Protein AF-A0A938IIZ1-F1 (afdb_monomer_lite)

Sequence (266 aa):
MSGTRGPGHHGAGNGETHSPRGTSNKFAPGADGQRPAGGQRRADPSRPDASLAESGPSPAGGPAGPSADAPKPQGKTFHKAKPFGNPGGRPRSAAAARDRRELAQDHRELGHDRREVRQDHRELAADRKEVAENAQAVKSQVHDIQALRKQVQADLLALKESGGSEEAKAKLKSDIETLKASEQALRDAKHELRGSERELRDDRRELVSDKQELRGDRRDLAIDSHDKADSPRDARSDARDRVDDARDRADDARDQHRDKKRADAE

Secondary structure (DSSP, 8-state):
----------------------------------------PPPP---PPP---------------PPP--PPPPP-----------TT--SHHHHHHHHHHHHHHHHHHHHHHHHHHHHHHHHHHHHHHHHHHHHHHHHHHHHHHHHHHHHHHHHHHHHHHH---HHHHHHHHHHHHHHHHHHHHHHHHHHHHHHHHHHHHHHHHHHHHHHHHHHHHHHHHHHHHHHHHHHHHHHHHHHHHHHHHHHHHHHHHHHHHHHHHHHTT-

Foldseek 3Di:
DDDDDDDDDDDDDDDDDDDDDDDDDDDDDDDDDDDDDDDDDDDDPDDDDDDDDDDDDDDDDDDDDDDDDDDDDDDDDDDDDDPPDPPPDDPPVVVLVVLVVVLVVLVVVLVVLVVVLVVLVVVLVVLVVVLVVLVVVLVVLVVVLVVLVVVLVVLVVVCVVVVDDPVSVVVSVVSVVVSVVSVVVSVVSVVVSVVSVVVSVVSVVVSVVSVVVSVVSVVVSVVSVVCSVVVVVVVVVVVVVVVVVVVVVVVVVVVVVVVVVVVVVD

Radius of gyration: 46.93 Å; chains: 1; bounding box: 127×65×134 Å

pLDDT: mean 75.42, std 24.25, range [33.66, 98.38]

Structure (mmCIF, N/CA/C/O backbone):
data_AF-A0A938IIZ1-F1
#
_entry.id   AF-A0A938IIZ1-F1
#
loop_
_atom_site.group_PDB
_atom_site.id
_atom_site.type_symbol
_atom_site.label_atom_id
_atom_site.label_alt_id
_atom_site.label_comp_id
_atom_site.label_asym_id
_atom_site.label_entity_id
_atom_site.label_seq_id
_atom_site.pdbx_PDB_ins_code
_atom_site.Cartn_x
_atom_site.Cartn_y
_atom_site.Cartn_z
_atom_site.occupancy
_atom_site.B_iso_or_equiv
_atom_site.auth_seq_id
_atom_site.auth_comp_id
_atom_site.auth_asym_id
_atom_site.auth_atom_id
_atom_site.pdbx_PDB_model_num
ATOM 1 N N . MET A 1 1 ? -71.075 -35.093 37.975 1.00 48.50 1 MET A N 1
ATOM 2 C CA . MET A 1 1 ? -70.328 -34.776 36.742 1.00 48.50 1 MET A CA 1
ATOM 3 C C . MET A 1 1 ? -71.207 -33.899 35.860 1.00 48.50 1 MET A C 1
ATOM 5 O O . MET A 1 1 ? -72.293 -34.326 35.503 1.00 48.50 1 MET A O 1
ATOM 9 N N . SER A 1 2 ? -70.755 -32.659 35.642 1.00 51.56 2 SER A N 1
ATOM 10 C CA . SER A 1 2 ? -71.055 -31.748 34.518 1.00 51.56 2 SER A CA 1
ATOM 11 C C . SER A 1 2 ? -72.488 -31.655 33.960 1.00 51.56 2 SER A C 1
ATOM 13 O O . SER A 1 2 ? -72.868 -32.404 33.065 1.00 51.56 2 SER A O 1
ATOM 15 N N . GLY A 1 3 ? -73.205 -30.606 34.371 1.00 47.19 3 GLY A N 1
ATOM 16 C CA . GLY A 1 3 ? -74.022 -29.783 33.466 1.00 47.19 3 GLY A CA 1
ATOM 17 C C . GLY A 1 3 ? -73.337 -28.417 33.307 1.00 47.19 3 GLY A C 1
ATOM 18 O O . GLY A 1 3 ? -72.443 -28.108 34.086 1.00 47.19 3 GLY A O 1
ATOM 19 N N . THR A 1 4 ? -73.642 -27.515 32.383 1.00 48.25 4 THR A N 1
ATOM 20 C CA . THR A 1 4 ? -74.543 -27.424 31.221 1.00 48.25 4 THR A CA 1
ATOM 21 C C . THR A 1 4 ? -74.365 -25.986 30.716 1.00 48.25 4 THR A C 1
ATOM 23 O O . THR A 1 4 ? -74.326 -25.100 31.564 1.00 48.25 4 THR A O 1
ATOM 26 N N . ARG A 1 5 ? -74.441 -25.767 29.389 1.00 44.53 5 ARG A N 1
ATOM 27 C CA . ARG A 1 5 ? -74.773 -24.485 28.705 1.00 44.53 5 ARG A CA 1
ATOM 28 C C . ARG A 1 5 ? -73.731 -23.361 28.887 1.00 44.53 5 ARG A C 1
ATOM 30 O O . ARG A 1 5 ? -73.138 -23.211 29.934 1.00 44.53 5 ARG A O 1
ATOM 37 N N . GLY A 1 6 ? -73.422 -22.519 27.913 1.00 42.25 6 GLY A N 1
ATOM 38 C CA . GLY A 1 6 ? -74.183 -21.971 26.794 1.00 42.25 6 GLY A CA 1
ATOM 39 C C . GLY A 1 6 ? -73.554 -20.603 26.437 1.00 42.25 6 GLY A C 1
ATOM 40 O O . GLY A 1 6 ? -72.553 -20.238 27.044 1.00 42.25 6 GLY A O 1
ATOM 41 N N . PRO A 1 7 ? -74.075 -19.860 25.450 1.00 56.09 7 PRO A N 1
ATOM 42 C CA . PRO A 1 7 ? -73.254 -19.287 24.377 1.00 56.09 7 PRO A CA 1
ATOM 43 C C . PRO A 1 7 ? -73.140 -17.748 24.357 1.00 56.09 7 PRO A C 1
ATOM 45 O O . PRO A 1 7 ? -73.992 -17.060 24.897 1.00 56.09 7 PRO A O 1
ATOM 48 N N . GLY A 1 8 ? -72.156 -17.257 23.585 1.00 43.00 8 GLY A N 1
ATOM 49 C CA . GLY A 1 8 ? -72.291 -16.143 22.627 1.00 43.00 8 GLY A CA 1
ATOM 50 C C . GLY A 1 8 ? -72.326 -14.691 23.132 1.00 43.00 8 GLY A C 1
ATOM 51 O O . GLY A 1 8 ? -73.121 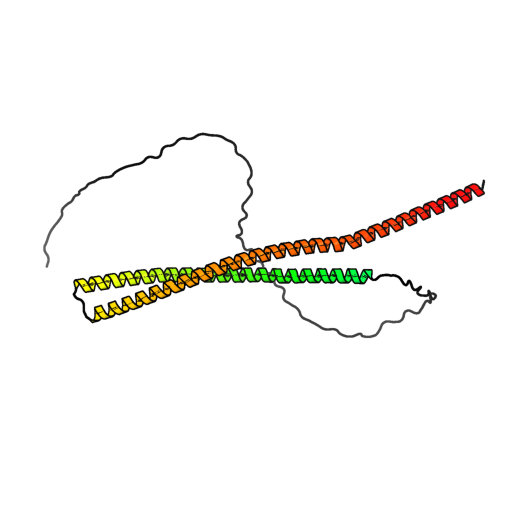-14.358 23.993 1.00 43.00 8 GLY A O 1
ATOM 52 N N . HIS A 1 9 ? -71.526 -13.824 22.491 1.00 43.69 9 HIS A N 1
ATOM 53 C CA . HIS A 1 9 ? -71.826 -12.445 22.021 1.00 43.69 9 HIS A CA 1
ATOM 54 C C . HIS A 1 9 ? -70.505 -11.739 21.641 1.00 43.69 9 HIS A C 1
ATOM 56 O O . HIS A 1 9 ? -69.506 -11.907 22.329 1.00 43.69 9 HIS A O 1
ATOM 62 N N . HIS A 1 10 ? -70.362 -11.230 20.405 1.00 40.09 10 HIS A N 1
ATOM 63 C CA . HIS A 1 10 ? -70.606 -9.828 19.982 1.00 40.09 10 HIS A CA 1
ATOM 64 C C . HIS A 1 10 ? -69.693 -8.840 20.732 1.00 40.09 10 HIS A C 1
ATOM 66 O O . HIS A 1 10 ? -69.643 -8.872 21.948 1.00 40.09 10 HIS A O 1
ATOM 72 N N . GLY A 1 11 ? -68.958 -7.915 20.123 1.00 39.91 11 GLY A N 1
ATOM 73 C CA . GLY A 1 11 ? -68.882 -7.385 18.767 1.00 39.91 11 GLY A CA 1
ATOM 74 C C . GLY A 1 11 ? -68.019 -6.108 18.809 1.00 39.91 11 GLY A C 1
ATOM 75 O O . GLY A 1 11 ? -67.522 -5.771 19.875 1.00 39.91 11 GLY A O 1
ATOM 76 N N . ALA A 1 12 ? -67.889 -5.449 17.648 1.00 41.91 12 ALA A N 1
ATOM 77 C CA . ALA A 1 12 ? -67.563 -4.029 17.399 1.00 41.91 12 ALA A CA 1
ATOM 78 C C . ALA A 1 12 ? -66.433 -3.354 18.223 1.00 41.91 12 ALA A C 1
ATOM 80 O O . ALA A 1 12 ? -66.450 -3.319 19.441 1.00 41.91 12 ALA A O 1
ATOM 81 N N . GLY A 1 13 ? -65.433 -2.717 17.619 1.00 39.44 13 GLY A N 1
ATOM 82 C CA . GLY A 1 13 ? -65.575 -1.637 16.642 1.00 39.44 13 GLY A CA 1
ATOM 83 C C . GLY A 1 13 ? -64.995 -0.340 17.238 1.00 39.44 13 GLY A C 1
ATOM 84 O O . GLY A 1 13 ? -64.855 -0.242 18.453 1.00 39.44 13 GLY A O 1
ATOM 85 N N . ASN A 1 14 ? -64.713 0.634 16.364 1.00 46.88 14 ASN A N 1
ATOM 86 C CA . ASN A 1 14 ? -64.162 1.988 16.596 1.00 46.88 14 ASN A CA 1
ATOM 87 C C . ASN A 1 14 ? -62.623 2.041 16.479 1.00 46.88 14 ASN A C 1
ATOM 89 O O . ASN A 1 14 ? -61.923 1.318 17.172 1.00 46.88 14 ASN A O 1
ATOM 93 N N . GLY A 1 15 ? -61.997 2.839 15.615 1.00 37.75 15 GLY A N 1
ATOM 94 C CA . GLY A 1 15 ? -62.460 4.007 14.866 1.00 37.75 15 GLY A CA 1
ATOM 95 C C . GLY A 1 15 ? -61.530 5.187 15.159 1.00 37.75 15 GLY A C 1
ATOM 96 O O . GLY A 1 15 ? -61.149 5.380 16.304 1.00 37.75 15 GLY A O 1
ATOM 97 N N . GLU A 1 16 ? -61.236 5.967 14.115 1.00 38.75 16 GLU A N 1
ATOM 98 C CA . GLU A 1 16 ? -60.711 7.345 14.161 1.00 38.75 16 GLU A CA 1
ATOM 99 C C . GLU A 1 16 ? -59.212 7.557 14.484 1.00 38.75 16 GLU A C 1
ATOM 101 O O . GLU A 1 16 ? -58.651 6.909 15.350 1.00 38.75 16 GLU A O 1
ATOM 106 N N . THR A 1 17 ? -58.458 8.484 13.875 1.00 46.25 17 THR A N 1
ATOM 107 C CA . THR A 1 17 ? -58.630 9.419 12.742 1.00 46.25 17 THR A CA 1
ATOM 108 C C . THR A 1 17 ? -57.273 10.147 12.482 1.00 46.25 17 THR A C 1
ATOM 110 O O . THR A 1 17 ? -56.366 10.089 13.307 1.00 46.25 17 THR A O 1
ATOM 113 N N . HIS A 1 18 ? -57.206 10.902 11.370 1.00 44.34 18 HIS A N 1
ATOM 114 C CA . HIS A 1 18 ? -56.358 12.081 11.063 1.00 44.34 18 HIS A CA 1
ATOM 115 C C . HIS A 1 18 ? -54.971 11.922 10.389 1.00 44.34 18 HIS A C 1
ATOM 117 O O . HIS A 1 18 ? -53.962 11.574 10.993 1.00 44.34 18 HIS A O 1
ATOM 123 N N . SER A 1 19 ? -54.933 12.340 9.112 1.00 43.91 19 SER A N 1
ATOM 124 C CA . SER A 1 19 ? -53.761 12.801 8.338 1.00 43.91 19 SER A CA 1
ATOM 125 C C . SER A 1 19 ? -53.255 14.184 8.801 1.00 43.91 19 SER A C 1
ATOM 127 O O . SER A 1 19 ? -53.986 14.889 9.499 1.00 43.91 19 SER A O 1
ATOM 129 N N . PRO A 1 20 ? -52.077 14.653 8.324 1.00 57.38 20 PRO A N 1
ATOM 130 C CA . PRO A 1 20 ? -52.118 15.626 7.212 1.00 57.38 20 PRO A CA 1
ATOM 131 C C . PRO A 1 20 ? -50.927 15.618 6.208 1.00 57.38 20 PRO A C 1
ATOM 133 O O . PRO A 1 20 ? -49.797 15.341 6.579 1.00 57.38 20 PRO A O 1
ATOM 136 N N . ARG A 1 21 ? -51.240 16.050 4.963 1.00 42.12 21 ARG A N 1
ATOM 137 C CA . ARG A 1 21 ? -50.489 16.929 4.007 1.00 42.12 21 ARG A CA 1
ATOM 138 C C . ARG A 1 21 ? -49.054 16.508 3.606 1.00 42.12 21 ARG A C 1
ATOM 140 O O . ARG A 1 21 ? -48.182 16.397 4.446 1.00 42.12 21 ARG A O 1
ATOM 147 N N . GLY A 1 22 ? -48.729 16.247 2.331 1.00 35.97 22 GLY A N 1
ATOM 148 C CA . GLY A 1 22 ? -48.769 17.156 1.162 1.00 35.97 22 GLY A CA 1
ATOM 149 C C . GLY A 1 22 ? -47.369 17.778 0.977 1.00 35.97 22 GLY A C 1
ATOM 150 O O . GLY A 1 22 ? -46.915 18.446 1.892 1.00 35.97 22 GLY A O 1
ATOM 151 N N . THR A 1 23 ? -46.591 17.467 -0.069 1.00 48.44 23 THR A N 1
ATOM 152 C CA . THR A 1 23 ? -46.501 18.215 -1.346 1.00 48.44 23 THR A CA 1
ATOM 153 C C . THR A 1 23 ? -45.942 17.296 -2.457 1.00 48.44 23 THR A C 1
ATOM 155 O O . THR A 1 23 ? -44.882 16.700 -2.326 1.00 48.44 23 THR A O 1
ATOM 158 N N . SER A 1 24 ? -46.731 16.919 -3.465 1.00 43.41 24 SER A N 1
ATOM 159 C CA . SER A 1 24 ? -46.906 17.574 -4.778 1.00 43.41 24 SER A CA 1
ATOM 160 C C . SER A 1 24 ? -45.658 17.627 -5.675 1.00 43.41 24 SER A C 1
ATOM 162 O O . SER A 1 24 ? -44.893 18.587 -5.686 1.00 43.41 24 SER A O 1
ATOM 164 N N . ASN A 1 25 ? -45.580 16.579 -6.492 1.00 39.44 25 ASN A N 1
ATOM 165 C CA . ASN A 1 25 ? -44.879 16.432 -7.760 1.00 39.44 25 ASN A CA 1
ATOM 166 C C . ASN A 1 25 ? -45.508 17.365 -8.824 1.00 39.44 25 ASN A C 1
ATOM 168 O O . ASN A 1 25 ? -46.736 17.389 -8.943 1.00 39.44 25 ASN A O 1
ATOM 172 N N . LYS A 1 26 ? -44.711 18.095 -9.619 1.00 50.47 26 LYS A N 1
ATOM 173 C CA . LYS A 1 26 ? -45.166 18.725 -10.875 1.00 50.47 26 LYS A CA 1
ATOM 174 C C . LYS A 1 26 ? -44.097 18.635 -11.970 1.00 50.47 26 LYS A C 1
ATOM 176 O O . LYS A 1 26 ? -43.002 19.168 -11.852 1.00 50.47 26 LYS A O 1
ATOM 181 N N . PHE A 1 27 ? -44.514 17.938 -13.022 1.00 37.00 27 PHE A N 1
ATOM 182 C CA . PHE A 1 27 ? -44.023 17.858 -14.397 1.00 37.00 27 PHE A CA 1
ATOM 183 C C . PHE A 1 27 ? -43.683 19.212 -15.048 1.00 37.00 27 PHE A C 1
ATOM 185 O O . PHE A 1 27 ? -44.444 20.161 -14.868 1.00 37.00 27 PHE A O 1
ATOM 192 N N . ALA A 1 28 ? -42.696 19.224 -15.957 1.00 44.16 28 ALA A N 1
ATOM 193 C CA . ALA A 1 28 ? -42.943 19.473 -17.390 1.00 44.16 28 ALA A CA 1
ATOM 194 C C . ALA A 1 28 ? -41.733 19.083 -18.294 1.00 44.16 28 ALA A C 1
ATOM 196 O O . ALA A 1 28 ? -40.610 19.062 -17.791 1.00 44.16 28 ALA A O 1
ATOM 197 N N . PRO A 1 29 ? -41.950 18.762 -19.595 1.00 55.53 29 PRO A N 1
ATOM 198 C CA . PRO A 1 29 ? -40.994 18.089 -20.496 1.00 55.53 29 PRO A CA 1
ATOM 199 C C . PRO A 1 29 ? -40.606 18.887 -21.775 1.00 55.53 29 PRO A C 1
ATOM 201 O O . PRO A 1 29 ? -41.199 19.921 -22.065 1.00 55.53 29 PRO A O 1
ATOM 204 N N . GLY A 1 30 ? -39.682 18.338 -22.586 1.00 33.66 30 GLY A N 1
ATOM 205 C CA . GLY A 1 30 ? -39.423 18.694 -24.006 1.00 33.66 30 GLY A CA 1
ATOM 206 C C . GLY A 1 30 ? -37.941 18.518 -24.391 1.00 33.66 30 GLY A C 1
ATOM 207 O O . GLY A 1 30 ? -37.110 19.200 -23.807 1.00 33.66 30 GLY A O 1
ATOM 208 N N . ALA A 1 31 ? -37.551 17.448 -25.111 1.00 39.12 31 ALA A N 1
ATOM 209 C CA . ALA A 1 31 ? -37.378 17.342 -26.587 1.00 39.12 31 ALA A CA 1
ATOM 210 C C . ALA A 1 31 ? -36.123 18.120 -27.060 1.00 39.12 31 ALA A C 1
ATOM 212 O O . ALA A 1 31 ? -35.967 19.270 -26.687 1.00 39.12 31 ALA A O 1
ATOM 213 N N . ASP A 1 32 ? -35.094 17.580 -27.722 1.00 36.84 32 ASP A N 1
ATOM 214 C CA . ASP A 1 32 ? -34.950 16.667 -28.872 1.00 36.84 32 ASP A CA 1
ATOM 215 C C . ASP A 1 32 ? -33.605 15.902 -28.714 1.00 36.84 32 ASP A C 1
ATOM 217 O O . ASP A 1 32 ? -32.709 16.379 -28.028 1.00 36.84 32 ASP A O 1
ATOM 221 N N . GLY A 1 33 ? -33.333 14.689 -29.199 1.00 35.12 33 GLY A N 1
ATOM 222 C CA . GLY A 1 33 ? -33.430 14.177 -30.562 1.00 35.12 33 GLY A CA 1
ATOM 223 C C . GLY A 1 33 ? -32.109 13.443 -30.891 1.00 35.12 33 GLY A C 1
ATOM 224 O O . GLY A 1 33 ? -31.035 13.926 -30.555 1.00 35.12 33 GLY A O 1
ATOM 225 N N . GLN A 1 34 ? -32.207 12.296 -31.573 1.00 36.03 34 GLN A N 1
ATOM 226 C CA . GLN A 1 34 ? -31.130 11.517 -32.227 1.00 36.03 34 GLN A CA 1
ATOM 227 C C . GLN A 1 34 ? -30.346 10.460 -31.405 1.00 36.03 34 GLN A C 1
ATOM 229 O O . GLN A 1 34 ? -29.370 10.708 -30.707 1.00 36.03 34 GLN A O 1
ATOM 234 N N . ARG A 1 35 ? -30.759 9.204 -31.622 1.00 39.25 35 ARG A N 1
ATOM 235 C CA . ARG A 1 35 ? -29.941 7.970 -31.699 1.00 39.25 35 ARG A CA 1
ATOM 236 C C . ARG A 1 35 ? -29.760 7.650 -33.208 1.00 39.25 35 ARG A C 1
ATOM 238 O O . ARG A 1 35 ? -30.588 8.164 -33.961 1.00 39.25 35 ARG A O 1
ATOM 245 N N . PRO A 1 36 ? -28.839 6.769 -33.684 1.00 50.94 36 PRO A N 1
ATOM 246 C CA . PRO A 1 36 ? -28.339 5.567 -32.997 1.00 50.94 36 PRO A CA 1
ATOM 247 C C . PRO A 1 36 ? -26.861 5.157 -33.279 1.00 50.94 36 PRO A C 1
ATOM 249 O O . PRO A 1 36 ? -26.135 5.802 -34.021 1.00 50.94 36 PRO A O 1
ATOM 252 N N . ALA A 1 37 ? -26.516 3.976 -32.741 1.00 38.53 37 ALA A N 1
ATOM 253 C CA . ALA A 1 37 ? -25.485 3.012 -33.165 1.00 38.53 37 ALA A CA 1
ATOM 254 C C . ALA A 1 37 ? -24.098 3.086 -32.494 1.00 38.53 37 ALA A C 1
ATOM 256 O O . ALA A 1 37 ? -23.360 4.053 -32.604 1.00 38.53 37 ALA A O 1
ATOM 257 N N . GLY A 1 38 ? -23.737 1.985 -31.822 1.00 37.34 38 GLY A N 1
ATOM 258 C CA . GLY A 1 38 ? -22.425 1.787 -31.203 1.00 37.34 38 GLY A CA 1
ATOM 259 C C . GLY A 1 38 ? -22.453 0.755 -30.079 1.00 37.34 38 GLY A C 1
ATOM 260 O O . GLY A 1 38 ? -22.164 1.074 -28.932 1.00 37.34 38 GLY A O 1
ATOM 261 N N . GLY A 1 39 ? -22.868 -0.478 -30.382 1.00 40.88 39 GLY A N 1
ATOM 262 C CA . GLY A 1 39 ? -22.755 -1.596 -29.449 1.00 40.88 39 GLY A CA 1
ATOM 263 C C . GLY A 1 39 ? -21.327 -2.131 -29.434 1.00 40.88 39 GLY A C 1
ATOM 264 O O . GLY A 1 39 ? -20.869 -2.667 -30.439 1.00 40.88 39 GLY A O 1
ATOM 265 N N . GLN A 1 40 ? -20.645 -2.040 -28.294 1.00 43.03 40 GLN A N 1
ATOM 266 C CA . GLN A 1 40 ? -19.480 -2.872 -28.007 1.00 43.03 40 GLN A CA 1
ATOM 267 C C . GLN A 1 40 ? -19.654 -3.561 -26.657 1.00 43.03 40 GLN A C 1
ATOM 269 O O . GLN A 1 40 ? -20.092 -2.986 -25.660 1.00 43.03 40 GLN A O 1
ATOM 274 N N . ARG A 1 41 ? -19.418 -4.866 -26.724 1.00 40.84 41 ARG A N 1
ATOM 275 C CA . ARG A 1 41 ? -19.770 -5.896 -25.759 1.00 40.84 41 ARG A CA 1
ATOM 276 C C . ARG A 1 41 ? -18.855 -5.802 -24.542 1.00 40.84 41 ARG A C 1
ATOM 278 O O . ARG A 1 41 ? -17.640 -5.709 -24.677 1.00 40.84 41 ARG A O 1
ATOM 285 N N . ARG A 1 42 ? -19.462 -5.867 -23.360 1.00 39.31 42 ARG A N 1
ATOM 286 C CA . ARG A 1 42 ? -18.780 -6.135 -22.093 1.00 39.31 42 ARG A CA 1
ATOM 287 C C . ARG A 1 42 ? -18.310 -7.592 -22.124 1.00 39.31 42 ARG A C 1
ATOM 289 O O . ARG A 1 42 ? -19.114 -8.474 -22.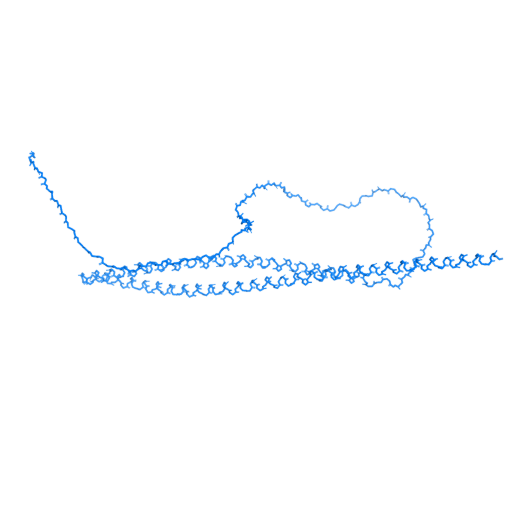414 1.00 39.31 42 ARG A O 1
ATOM 296 N N . ALA A 1 43 ? -17.024 -7.825 -21.888 1.00 40.94 43 ALA A N 1
ATOM 297 C CA . ALA A 1 43 ? -16.486 -9.162 -21.677 1.00 40.94 43 ALA A CA 1
ATOM 298 C C . ALA A 1 43 ? -16.670 -9.535 -20.199 1.00 40.94 43 ALA A C 1
ATOM 300 O O . ALA A 1 43 ? -16.148 -8.847 -19.323 1.00 40.94 43 ALA A O 1
ATOM 301 N N . ASP A 1 44 ? -17.434 -10.597 -19.951 1.00 41.75 44 ASP A N 1
ATOM 302 C CA . ASP A 1 44 ? -17.557 -11.285 -18.664 1.00 41.75 44 ASP A CA 1
ATOM 303 C C . ASP A 1 44 ? -16.282 -12.099 -18.373 1.00 41.75 44 ASP A C 1
ATOM 305 O O . ASP A 1 44 ? -15.947 -12.989 -19.159 1.00 41.75 44 ASP A O 1
ATOM 309 N N . PRO A 1 45 ? -15.576 -11.883 -17.249 1.00 49.88 45 PRO A N 1
ATOM 310 C CA . PRO A 1 45 ? -14.474 -12.738 -16.823 1.00 49.88 45 PRO A CA 1
ATOM 311 C C . PRO A 1 45 ? -14.975 -13.820 -15.853 1.00 49.88 45 PRO A C 1
ATOM 313 O O . PRO A 1 45 ? -14.623 -13.840 -14.676 1.00 49.88 45 PRO A O 1
ATOM 316 N N . SER A 1 46 ? -15.843 -14.719 -16.317 1.00 44.88 46 SER A N 1
ATOM 317 C CA . SER A 1 46 ? -16.317 -15.851 -15.508 1.00 44.88 46 SER A CA 1
ATOM 318 C C . SER A 1 46 ? -16.542 -17.092 -16.364 1.00 44.88 46 SER A C 1
ATOM 320 O O . SER A 1 46 ? -17.668 -17.423 -16.719 1.00 44.88 46 SER A O 1
ATOM 322 N N . ARG A 1 47 ? -15.446 -17.789 -16.683 1.00 42.41 47 ARG A N 1
ATOM 323 C CA . ARG A 1 47 ? -15.431 -19.226 -16.999 1.00 42.41 47 ARG A CA 1
ATOM 324 C C . ARG A 1 47 ? -14.022 -19.794 -16.768 1.00 42.41 47 ARG A C 1
ATOM 326 O O . ARG A 1 47 ? -13.083 -19.280 -17.373 1.00 42.41 47 ARG A O 1
ATOM 333 N N . PRO A 1 48 ? -13.854 -20.811 -15.906 1.00 48.69 48 PRO A N 1
ATOM 334 C CA . PRO A 1 48 ? -12.627 -21.590 -15.830 1.00 48.69 48 PRO A CA 1
ATOM 335 C C . PRO A 1 48 ? -12.693 -22.735 -16.848 1.00 48.69 48 PRO A C 1
ATOM 337 O O . PRO A 1 48 ? -13.647 -23.510 -16.823 1.00 48.69 48 PRO A O 1
ATOM 340 N N . ASP A 1 49 ? -11.688 -22.850 -17.718 1.00 37.94 49 ASP A N 1
ATOM 341 C CA . ASP A 1 49 ? -11.474 -24.063 -18.513 1.00 37.94 49 ASP A CA 1
ATOM 342 C C . ASP A 1 49 ? -10.342 -24.882 -17.893 1.00 37.94 49 ASP A C 1
ATOM 344 O O . ASP A 1 49 ? -9.229 -24.398 -17.671 1.00 37.94 49 ASP A O 1
ATOM 348 N N . ALA A 1 50 ? -10.680 -26.128 -17.582 1.00 40.78 50 ALA A N 1
ATOM 349 C CA . ALA A 1 50 ? -9.810 -27.148 -17.038 1.00 40.78 50 ALA A CA 1
ATOM 350 C C . ALA A 1 50 ? -9.387 -28.110 -18.158 1.00 40.78 50 ALA A C 1
ATOM 352 O O . ALA A 1 50 ? -10.230 -28.673 -18.848 1.00 40.78 50 ALA A O 1
ATOM 353 N N . SER A 1 51 ? -8.081 -28.319 -18.313 1.00 41.16 51 SER A N 1
ATOM 354 C CA . SER A 1 51 ? -7.434 -29.547 -18.821 1.00 41.16 51 SER A CA 1
ATOM 355 C C . SER A 1 51 ? -5.918 -29.338 -18.654 1.00 41.16 51 SER A C 1
ATOM 357 O O . SER A 1 51 ? -5.348 -28.443 -19.263 1.00 41.16 51 SER A O 1
ATOM 359 N N . LEU A 1 52 ? -5.229 -29.887 -17.646 1.00 37.59 52 LEU A N 1
ATOM 360 C CA . LEU A 1 52 ? -4.855 -31.293 -17.427 1.00 37.59 52 LEU A CA 1
ATOM 361 C C . LEU A 1 52 ? -4.322 -31.982 -18.691 1.00 37.59 52 LEU A C 1
ATOM 363 O O . LEU A 1 52 ? -5.068 -32.624 -19.422 1.00 37.59 52 LEU A O 1
ATOM 367 N N . ALA A 1 53 ? -3.006 -31.887 -18.883 1.00 39.91 53 ALA A N 1
ATOM 368 C CA . ALA A 1 53 ? -2.196 -32.971 -19.425 1.00 39.91 53 ALA A CA 1
ATOM 369 C C . ALA A 1 53 ? -0.807 -32.922 -18.772 1.00 39.91 53 ALA A C 1
ATOM 371 O O . ALA A 1 53 ? -0.024 -31.992 -18.964 1.00 39.91 53 ALA A O 1
ATOM 372 N N . GLU A 1 54 ? -0.569 -33.925 -17.936 1.00 37.84 54 GLU A N 1
ATOM 373 C CA . GLU A 1 54 ? 0.682 -34.254 -17.272 1.00 37.84 54 GLU A CA 1
ATOM 374 C C . GLU A 1 54 ? 1.773 -34.614 -18.287 1.00 37.84 54 GLU A C 1
ATOM 376 O O . GLU A 1 54 ? 1.537 -35.343 -19.247 1.00 37.84 54 GLU A O 1
ATOM 381 N N . SER A 1 55 ? 3.006 -34.192 -18.025 1.00 39.38 55 SER A N 1
ATOM 382 C CA . SER A 1 55 ? 4.184 -34.996 -18.366 1.00 39.38 55 SER A CA 1
ATOM 383 C C . SER A 1 55 ? 5.315 -34.625 -17.411 1.00 39.38 55 SER A C 1
ATOM 385 O O . SER A 1 55 ? 5.732 -33.473 -17.315 1.00 39.38 55 SER A O 1
ATOM 387 N N . GLY A 1 56 ? 5.702 -35.613 -16.604 1.00 38.84 56 GLY A N 1
ATOM 388 C CA . GLY A 1 56 ? 6.666 -35.483 -15.521 1.00 38.84 56 GLY A CA 1
ATOM 389 C C . GLY A 1 56 ? 8.124 -35.355 -15.984 1.00 38.84 56 GLY A C 1
ATOM 390 O O . GLY A 1 56 ? 8.427 -35.442 -17.175 1.00 38.84 56 GLY A O 1
ATOM 391 N N . PRO A 1 57 ? 9.040 -35.144 -15.024 1.00 55.91 57 PRO A N 1
ATOM 392 C CA . PRO A 1 57 ? 10.439 -34.837 -15.282 1.00 55.91 57 PRO A CA 1
ATOM 393 C C . PRO A 1 57 ? 11.258 -36.111 -15.520 1.00 55.91 57 PRO A C 1
ATOM 395 O O . PRO A 1 57 ? 10.997 -37.155 -14.923 1.00 55.91 57 PRO A O 1
ATOM 398 N N . SER A 1 58 ? 12.299 -36.027 -16.349 1.00 42.59 58 SER A N 1
ATOM 399 C CA . SER A 1 58 ? 13.333 -37.066 -16.426 1.00 42.59 58 SER A CA 1
ATOM 400 C C . SER A 1 58 ? 14.742 -36.480 -16.325 1.00 42.59 58 SER A C 1
ATOM 402 O O . SER A 1 58 ? 14.943 -35.315 -16.677 1.00 42.59 58 SER A O 1
ATOM 404 N N . PRO A 1 59 ? 15.693 -37.250 -15.761 1.00 53.03 59 PRO A N 1
ATOM 405 C CA . PRO A 1 59 ? 16.775 -36.700 -14.960 1.00 53.03 59 PRO A CA 1
ATOM 406 C C . PRO A 1 59 ? 18.122 -36.627 -15.688 1.00 53.03 59 PRO A C 1
ATOM 408 O O . PRO A 1 59 ? 18.324 -37.153 -16.779 1.00 53.03 59 PRO A O 1
ATOM 411 N N . ALA A 1 60 ? 19.045 -35.958 -15.002 1.00 45.88 60 ALA A N 1
ATOM 412 C CA . ALA A 1 60 ? 20.450 -35.779 -15.321 1.00 45.88 60 ALA A CA 1
ATOM 413 C C . ALA A 1 60 ? 21.212 -37.084 -15.632 1.00 45.88 60 ALA A C 1
ATOM 415 O O . ALA A 1 60 ? 21.071 -38.086 -14.933 1.00 45.88 60 ALA A O 1
ATOM 416 N N . GLY A 1 61 ? 22.117 -37.009 -16.611 1.00 36.38 61 GLY A N 1
ATOM 4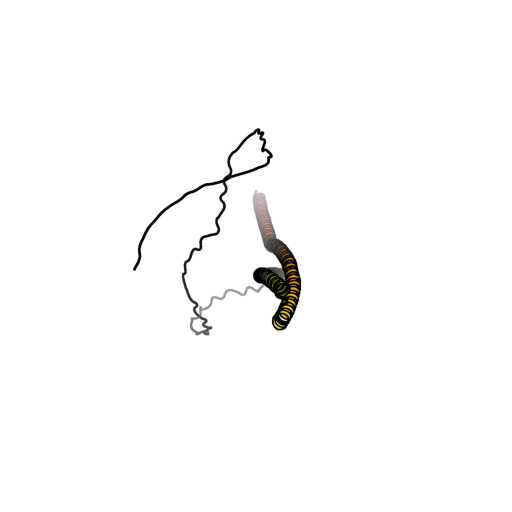17 C CA . GLY A 1 61 ? 23.175 -37.986 -16.868 1.00 36.38 61 GLY A CA 1
ATOM 418 C C . GLY A 1 61 ? 24.407 -37.267 -17.424 1.00 36.38 61 GLY A C 1
ATOM 419 O O . GLY A 1 61 ? 24.325 -36.614 -18.460 1.00 36.38 61 GLY A O 1
ATOM 420 N N . GLY A 1 62 ? 25.513 -37.317 -16.679 1.00 41.31 62 GLY A N 1
ATOM 421 C CA . GLY A 1 62 ? 26.785 -36.658 -16.990 1.00 41.31 62 GLY A CA 1
ATOM 422 C C . GLY A 1 62 ? 27.604 -37.324 -18.113 1.00 41.31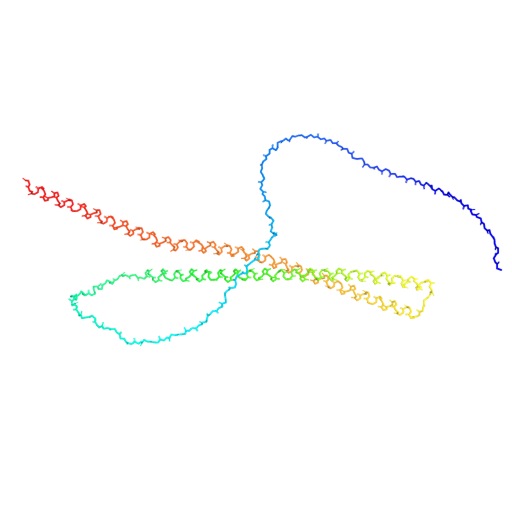 62 GLY A C 1
ATOM 423 O O . GLY A 1 62 ? 27.157 -38.293 -18.724 1.00 41.31 62 GLY A O 1
ATOM 424 N N . PRO A 1 63 ? 28.809 -36.792 -18.401 1.00 52.53 63 PRO A N 1
ATOM 425 C CA . PRO A 1 63 ? 29.542 -37.049 -19.639 1.00 52.53 63 PRO A CA 1
ATOM 426 C C . PRO A 1 63 ? 30.443 -38.292 -19.566 1.00 52.53 63 PRO A C 1
ATOM 428 O O . PRO A 1 63 ? 31.209 -38.460 -18.618 1.00 52.53 63 PRO A O 1
ATOM 431 N N . ALA A 1 64 ? 30.413 -39.119 -20.614 1.00 39.66 64 ALA A N 1
ATOM 432 C CA . ALA A 1 64 ? 31.386 -40.183 -20.855 1.00 39.66 64 ALA A CA 1
ATOM 433 C C . ALA A 1 64 ? 32.434 -39.725 -21.887 1.00 39.66 64 ALA A C 1
ATOM 435 O O . ALA A 1 64 ? 32.099 -39.114 -22.902 1.00 39.66 64 ALA A O 1
ATOM 436 N N . GLY A 1 65 ? 33.705 -39.988 -21.575 1.00 39.31 65 GLY A N 1
ATOM 437 C CA . GLY A 1 65 ? 34.881 -39.609 -22.356 1.00 39.31 65 GLY A CA 1
ATOM 438 C C . GLY A 1 65 ? 35.094 -40.407 -23.656 1.00 39.31 65 GLY A C 1
ATOM 439 O O . GLY A 1 65 ? 34.298 -41.279 -24.000 1.00 39.31 65 GLY A O 1
ATOM 440 N N . PRO A 1 66 ? 36.172 -40.089 -24.397 1.00 48.75 66 PRO A N 1
ATOM 441 C CA . PRO A 1 66 ? 36.315 -40.423 -25.810 1.00 48.75 66 PRO A CA 1
ATOM 442 C C . PRO A 1 66 ? 36.943 -41.806 -26.038 1.00 48.75 66 PRO A C 1
ATOM 444 O O . PRO A 1 66 ? 38.053 -42.075 -25.582 1.00 48.75 66 PRO A O 1
ATOM 447 N N . SER A 1 67 ? 36.267 -42.658 -26.811 1.00 38.31 67 SER A N 1
ATOM 448 C CA . SER A 1 67 ? 36.832 -43.897 -27.352 1.00 38.31 67 SER A CA 1
ATOM 449 C C . SER A 1 67 ? 37.363 -43.677 -28.769 1.00 38.31 67 SER A C 1
ATOM 451 O O . SER A 1 67 ? 36.651 -43.219 -29.662 1.00 38.31 67 SER A O 1
ATOM 453 N N . ALA A 1 68 ? 38.641 -44.009 -28.924 1.00 46.28 68 ALA A N 1
ATOM 454 C CA . ALA A 1 68 ? 39.397 -44.069 -30.159 1.00 46.28 68 ALA A CA 1
ATOM 455 C C . ALA A 1 68 ? 38.803 -45.080 -31.151 1.00 46.28 68 ALA A C 1
ATOM 457 O O . ALA A 1 68 ? 38.557 -46.215 -30.769 1.00 46.28 68 ALA A O 1
ATOM 458 N N . ASP A 1 69 ? 38.586 -44.652 -32.395 1.00 47.84 69 ASP A N 1
ATOM 459 C CA . ASP A 1 69 ? 38.989 -45.348 -33.629 1.00 47.84 69 ASP A CA 1
ATOM 460 C C . ASP A 1 69 ? 38.269 -44.724 -34.831 1.00 47.84 69 ASP A C 1
ATOM 462 O O . ASP A 1 69 ? 37.085 -44.949 -35.068 1.00 47.84 69 ASP A O 1
ATOM 466 N N . ALA A 1 70 ? 38.999 -43.934 -35.619 1.00 40.97 70 ALA A N 1
ATOM 467 C CA . ALA A 1 70 ? 38.618 -43.623 -36.993 1.00 40.97 70 ALA A CA 1
ATOM 468 C C . ALA A 1 70 ? 39.881 -43.324 -37.829 1.00 40.97 70 ALA A C 1
ATOM 470 O O . ALA A 1 70 ? 40.764 -42.593 -37.367 1.00 40.97 70 ALA A O 1
ATOM 471 N N . PRO A 1 71 ? 40.009 -43.897 -39.040 1.00 45.00 71 PRO A N 1
ATOM 472 C CA . PRO A 1 71 ? 41.254 -43.901 -39.799 1.00 45.00 71 PRO A CA 1
ATOM 473 C C . PRO A 1 71 ? 41.592 -42.551 -40.452 1.00 45.00 71 PRO A C 1
ATOM 475 O O . PRO A 1 71 ? 40.733 -41.782 -40.878 1.00 45.00 71 PRO A O 1
ATOM 478 N N . LYS A 1 72 ? 42.905 -42.314 -40.565 1.00 45.03 72 LYS A N 1
ATOM 479 C CA . LYS A 1 72 ? 43.573 -41.176 -41.218 1.00 45.03 72 LYS A CA 1
ATOM 480 C C . LYS A 1 72 ? 43.123 -40.972 -42.678 1.00 45.03 72 LYS A C 1
ATOM 482 O O . LYS A 1 72 ? 43.242 -41.915 -43.460 1.00 45.03 72 LYS A O 1
ATOM 487 N N . PRO A 1 73 ? 42.820 -39.737 -43.120 1.00 45.09 73 PRO A N 1
ATOM 488 C CA . PRO A 1 73 ? 42.978 -39.369 -44.519 1.00 45.09 73 PRO A CA 1
ATOM 489 C C . PRO A 1 73 ? 44.437 -38.972 -44.797 1.00 45.09 73 PRO A C 1
ATOM 491 O O . PRO A 1 73 ? 45.003 -38.068 -44.179 1.00 45.09 73 PRO A O 1
ATOM 494 N N . GLN A 1 74 ? 45.053 -39.701 -45.726 1.00 40.94 74 GLN A N 1
ATOM 495 C CA . GLN A 1 74 ? 46.376 -39.422 -46.275 1.00 40.94 74 GLN A CA 1
ATOM 496 C C . GLN A 1 74 ? 46.377 -38.105 -47.061 1.00 40.94 74 GLN A C 1
ATOM 498 O O . GLN A 1 74 ? 45.381 -37.706 -47.663 1.00 40.94 74 GLN A O 1
ATOM 503 N N . GLY A 1 75 ? 47.516 -37.419 -46.999 1.00 38.41 75 GLY A N 1
ATOM 504 C CA . GLY A 1 75 ? 47.665 -36.026 -47.379 1.00 38.41 75 GLY A CA 1
ATOM 505 C C . GLY A 1 75 ? 47.480 -35.708 -48.858 1.00 38.41 75 GLY A C 1
ATOM 506 O O . GLY A 1 75 ? 47.776 -36.501 -49.748 1.00 38.41 75 GLY A O 1
ATOM 507 N N . LYS A 1 76 ? 47.118 -34.447 -49.095 1.00 41.00 76 LYS A N 1
ATOM 508 C CA . LYS A 1 76 ? 47.623 -33.672 -50.226 1.00 41.00 76 LYS A CA 1
ATOM 509 C C . LYS A 1 76 ? 48.087 -32.324 -49.694 1.00 41.00 76 LYS A C 1
ATOM 511 O O . LYS A 1 76 ? 47.314 -31.533 -49.164 1.00 41.00 76 LYS A O 1
ATOM 516 N N . THR A 1 77 ? 49.392 -32.129 -49.786 1.00 44.34 77 THR A N 1
ATOM 517 C CA . THR A 1 77 ? 50.108 -30.884 -49.546 1.00 44.34 7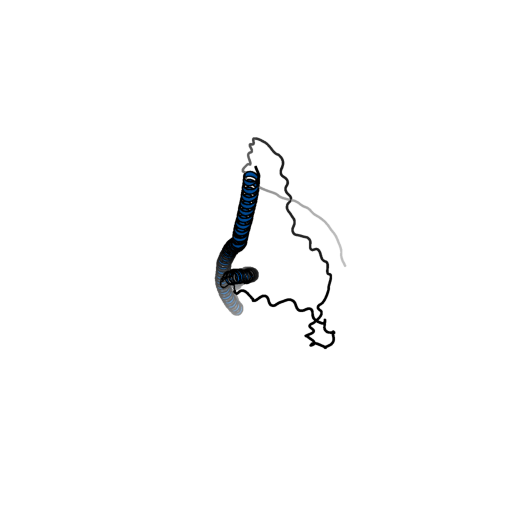7 THR A CA 1
ATOM 518 C C . THR A 1 77 ? 49.569 -29.791 -50.464 1.00 44.34 77 THR A C 1
ATOM 520 O O . THR A 1 77 ? 49.685 -29.910 -51.681 1.00 44.34 77 THR A O 1
ATOM 523 N N . PHE A 1 78 ? 49.035 -28.715 -49.890 1.00 40.41 78 PHE A N 1
ATOM 524 C CA . PHE A 1 78 ? 48.932 -27.430 -50.575 1.00 40.41 78 PHE A CA 1
ATOM 525 C C . PHE A 1 78 ? 49.783 -26.400 -49.843 1.00 40.41 78 PHE A C 1
ATOM 527 O O . PHE A 1 78 ? 49.926 -26.408 -48.621 1.00 40.41 78 PHE A O 1
ATOM 534 N N . HIS A 1 79 ? 50.436 -25.584 -50.656 1.00 43.84 79 HIS A N 1
ATOM 535 C CA . HIS A 1 79 ? 51.561 -24.750 -50.300 1.00 43.84 79 HIS A CA 1
ATOM 536 C C . HIS A 1 79 ? 51.241 -23.716 -49.217 1.00 43.84 79 HIS A C 1
ATOM 538 O O . HIS A 1 79 ? 50.167 -23.129 -49.142 1.00 43.84 79 HIS A O 1
ATOM 544 N N . LYS A 1 80 ? 52.269 -23.492 -48.403 1.00 42.22 80 LYS A N 1
ATOM 545 C CA . LYS A 1 80 ? 52.421 -22.493 -47.352 1.00 42.22 80 LYS A CA 1
ATOM 546 C C . LYS A 1 80 ? 52.042 -21.086 -47.834 1.00 42.22 80 LYS A C 1
ATOM 548 O O . LYS A 1 80 ? 52.887 -20.360 -48.350 1.00 42.22 80 LYS A O 1
ATOM 553 N N . ALA A 1 81 ? 50.798 -20.676 -47.600 1.00 40.41 81 ALA A N 1
ATOM 554 C CA . ALA A 1 81 ? 50.444 -19.264 -47.544 1.00 40.41 81 ALA A CA 1
ATOM 555 C C . ALA A 1 81 ? 50.766 -18.757 -46.133 1.00 40.41 81 ALA A C 1
ATOM 557 O O . ALA A 1 81 ? 50.217 -19.227 -45.137 1.00 40.41 81 ALA A O 1
ATOM 558 N N . LYS A 1 82 ? 51.725 -17.834 -46.049 1.00 41.72 82 LYS A N 1
ATOM 559 C CA . LYS A 1 82 ? 52.044 -17.075 -44.836 1.00 41.72 82 LYS A CA 1
ATOM 560 C C . LYS A 1 82 ? 50.739 -16.473 -44.285 1.00 41.72 82 LYS A C 1
ATOM 562 O O . LYS A 1 82 ? 49.994 -15.907 -45.088 1.00 41.72 82 LYS A O 1
ATOM 567 N N . PRO A 1 83 ? 50.452 -16.523 -42.970 1.00 40.94 83 PRO A N 1
ATOM 568 C CA . PRO A 1 83 ? 49.431 -15.652 -42.417 1.00 40.94 83 PRO A CA 1
ATOM 569 C C . PRO A 1 83 ? 49.988 -14.235 -42.542 1.00 40.94 83 PRO A C 1
ATOM 571 O O . PRO A 1 83 ? 50.849 -13.821 -41.768 1.00 40.94 83 PRO A O 1
ATOM 574 N N . PHE A 1 84 ? 49.573 -13.518 -43.585 1.00 40.56 84 PHE A N 1
ATOM 575 C CA . PHE A 1 84 ? 49.766 -12.082 -43.635 1.00 40.56 84 PHE A CA 1
ATOM 576 C C . PHE A 1 84 ? 49.024 -11.523 -42.428 1.00 40.56 84 PHE A C 1
ATOM 578 O O . PHE A 1 84 ? 47.794 -11.504 -42.383 1.00 40.56 84 PHE A O 1
ATOM 585 N N . GLY A 1 85 ? 49.801 -11.157 -41.408 1.00 40.38 85 GLY A N 1
ATOM 586 C CA . GLY A 1 85 ? 49.323 -10.349 -40.311 1.00 40.38 85 GLY A CA 1
ATOM 587 C C . GLY A 1 85 ? 48.671 -9.118 -40.910 1.00 40.38 85 GLY A C 1
ATOM 588 O O . GLY A 1 85 ? 49.315 -8.352 -41.622 1.00 40.38 85 GLY A O 1
ATOM 589 N N . ASN A 1 86 ? 47.384 -8.962 -40.635 1.00 40.47 86 ASN A N 1
ATOM 590 C CA . ASN A 1 86 ? 46.723 -7.684 -40.754 1.00 40.47 86 ASN A CA 1
ATOM 591 C C . ASN A 1 86 ? 46.652 -7.097 -39.334 1.00 40.47 86 ASN A C 1
ATOM 593 O O . ASN A 1 86 ? 45.759 -7.474 -38.566 1.00 40.47 86 ASN A O 1
ATOM 597 N N . PRO A 1 87 ? 47.613 -6.251 -38.922 1.00 42.50 87 PRO A N 1
ATOM 598 C CA . PRO A 1 87 ? 47.551 -5.562 -37.645 1.00 42.50 87 PRO A CA 1
ATOM 599 C C . PRO A 1 87 ? 46.575 -4.390 -37.804 1.00 42.50 87 PRO A C 1
ATOM 601 O O . PRO A 1 87 ? 46.928 -3.337 -38.320 1.00 42.50 87 PRO A O 1
ATOM 604 N N . GLY A 1 88 ? 45.313 -4.575 -37.418 1.00 39.12 88 GLY A N 1
ATOM 605 C CA . GLY A 1 88 ? 44.337 -3.475 -37.486 1.00 39.12 88 GLY A CA 1
ATOM 606 C C . GLY A 1 88 ? 42.871 -3.849 -37.275 1.00 39.12 88 GLY A C 1
ATOM 607 O O . GLY A 1 88 ? 42.010 -2.978 -37.160 1.00 39.12 88 GLY A O 1
ATOM 608 N N . GLY A 1 89 ? 42.552 -5.139 -37.185 1.00 42.31 89 GLY A N 1
ATOM 609 C CA . GLY A 1 89 ? 41.183 -5.619 -37.025 1.00 42.31 89 GLY A CA 1
ATOM 610 C C . GLY A 1 89 ? 40.663 -5.644 -35.582 1.00 42.31 89 GLY A C 1
ATOM 611 O O . GLY A 1 89 ? 40.482 -6.727 -35.047 1.00 42.31 89 GLY A O 1
ATOM 612 N N . ARG A 1 90 ? 40.272 -4.470 -35.058 1.00 45.31 90 ARG A N 1
ATOM 613 C CA . ARG A 1 90 ? 39.140 -4.232 -34.118 1.00 45.31 90 ARG A CA 1
ATOM 614 C C . ARG A 1 90 ? 39.327 -4.446 -32.593 1.00 45.31 90 ARG A C 1
ATOM 616 O O . ARG A 1 90 ? 39.410 -5.578 -32.138 1.00 45.31 90 ARG A O 1
ATOM 623 N N . PRO A 1 91 ? 39.037 -3.396 -31.790 1.00 49.00 91 PRO A N 1
ATOM 624 C CA . PRO A 1 91 ? 38.346 -3.519 -30.496 1.00 49.00 91 PRO A CA 1
ATOM 625 C C . PRO A 1 91 ? 36.799 -3.562 -30.630 1.00 49.00 91 PRO A C 1
ATOM 627 O O . PRO A 1 91 ? 36.080 -3.719 -29.648 1.00 49.00 91 PRO A O 1
ATOM 630 N N . ARG A 1 92 ? 36.249 -3.454 -31.852 1.00 55.38 92 ARG A N 1
ATOM 631 C CA . ARG A 1 92 ? 34.800 -3.302 -32.122 1.00 55.38 92 ARG A CA 1
ATOM 632 C C . ARG A 1 92 ? 33.924 -4.536 -31.834 1.00 55.38 92 ARG A C 1
ATOM 634 O O . ARG A 1 92 ? 32.727 -4.375 -31.635 1.00 55.38 92 ARG A O 1
ATOM 641 N N . SER A 1 93 ? 34.471 -5.756 -31.821 1.00 63.44 93 SER A N 1
ATOM 642 C CA . SER A 1 93 ? 33.704 -6.965 -31.450 1.00 63.44 93 SER A CA 1
ATOM 643 C C . SER A 1 93 ? 33.574 -7.134 -29.936 1.00 63.44 93 SER A C 1
ATOM 645 O O . SER A 1 93 ? 32.560 -7.646 -29.471 1.00 63.44 93 SER A O 1
ATOM 647 N N . ALA A 1 94 ? 34.572 -6.679 -29.175 1.00 72.62 94 ALA A N 1
ATOM 648 C CA . ALA A 1 94 ? 34.555 -6.708 -27.717 1.00 72.62 94 ALA A CA 1
ATOM 649 C C . ALA A 1 94 ? 33.582 -5.667 -27.143 1.00 72.62 94 ALA A C 1
ATOM 651 O O . ALA A 1 94 ? 32.825 -5.997 -26.236 1.00 72.62 94 ALA A O 1
ATOM 652 N N . ALA A 1 95 ? 33.541 -4.458 -27.721 1.00 72.50 95 ALA A N 1
ATOM 653 C CA . ALA A 1 95 ? 32.578 -3.417 -27.350 1.00 72.50 95 ALA A CA 1
ATOM 654 C C . ALA A 1 95 ? 31.125 -3.872 -27.584 1.00 72.50 95 ALA A C 1
ATOM 656 O O . ALA A 1 95 ? 30.354 -3.952 -26.639 1.00 72.50 95 ALA A O 1
ATOM 657 N N . ALA A 1 96 ? 30.789 -4.346 -28.789 1.00 76.94 96 ALA A N 1
ATOM 658 C CA . ALA A 1 96 ? 29.443 -4.852 -29.079 1.00 76.94 96 ALA A CA 1
ATOM 659 C C . ALA A 1 96 ? 29.054 -6.093 -28.242 1.00 76.94 96 ALA A C 1
ATOM 661 O O . ALA A 1 96 ? 27.877 -6.340 -27.987 1.00 76.94 96 ALA A O 1
ATOM 662 N N . ALA A 1 97 ? 30.025 -6.914 -27.827 1.00 79.94 97 ALA A N 1
ATOM 663 C CA . ALA A 1 97 ? 29.774 -8.031 -26.918 1.00 79.94 97 ALA A CA 1
ATOM 664 C C . ALA A 1 97 ? 29.526 -7.565 -25.475 1.00 79.94 97 ALA A C 1
ATOM 666 O O . ALA A 1 97 ? 28.741 -8.196 -24.770 1.00 79.94 97 ALA A O 1
ATOM 667 N N . ARG A 1 98 ? 30.177 -6.480 -25.045 1.00 84.44 98 ARG A N 1
ATOM 668 C CA . ARG A 1 98 ? 29.951 -5.833 -23.751 1.00 84.44 98 ARG A CA 1
ATOM 669 C C . ARG A 1 98 ? 28.569 -5.181 -23.702 1.00 84.44 98 ARG A C 1
ATOM 671 O O . ARG A 1 98 ? 27.797 -5.526 -22.820 1.00 84.44 98 ARG A O 1
ATOM 678 N N . ASP A 1 99 ? 28.215 -4.409 -24.720 1.00 85.81 99 ASP A N 1
ATOM 679 C CA . ASP A 1 99 ? 26.901 -3.775 -24.885 1.00 85.81 99 ASP A CA 1
ATOM 680 C C . ASP A 1 99 ? 25.738 -4.778 -24.788 1.00 85.81 99 ASP A C 1
ATOM 682 O O . ASP A 1 99 ? 24.719 -4.527 -24.146 1.00 85.81 99 ASP A O 1
ATOM 686 N N . ARG A 1 100 ? 25.903 -5.960 -25.400 1.00 85.88 100 ARG A N 1
ATOM 687 C CA . ARG A 1 100 ? 24.931 -7.063 -25.319 1.00 85.88 100 ARG A CA 1
ATOM 688 C C . ARG A 1 100 ? 24.846 -7.689 -23.930 1.00 85.88 100 ARG A C 1
ATOM 690 O O . ARG A 1 100 ? 23.786 -8.189 -23.568 1.00 85.88 100 ARG A O 1
ATOM 697 N N . ARG A 1 101 ? 25.955 -7.734 -23.188 1.00 89.31 101 ARG A N 1
ATOM 698 C CA . ARG A 1 101 ? 25.974 -8.244 -21.809 1.00 89.31 101 ARG A CA 1
ATOM 699 C C . ARG A 1 101 ? 25.302 -7.262 -20.859 1.00 89.31 101 ARG A C 1
ATOM 701 O O . ARG A 1 101 ? 24.535 -7.723 -20.028 1.00 89.31 101 ARG A O 1
ATOM 708 N N . GLU A 1 102 ? 25.551 -5.967 -21.033 1.00 89.50 102 GLU A N 1
ATOM 709 C CA . GLU A 1 102 ? 24.910 -4.888 -20.271 1.00 89.50 102 GLU A CA 1
ATOM 710 C C . GLU A 1 102 ? 23.391 -4.909 -20.502 1.00 89.50 102 GLU A C 1
ATOM 712 O O . GLU A 1 102 ? 22.655 -5.158 -19.559 1.00 89.50 102 GLU A O 1
ATOM 717 N N . LEU A 1 103 ? 22.913 -4.900 -21.758 1.00 88.50 103 LEU A N 1
ATOM 718 C CA . LEU A 1 103 ? 21.470 -5.047 -22.038 1.00 88.50 103 LEU A CA 1
ATOM 719 C C . LEU A 1 103 ? 20.858 -6.318 -21.431 1.00 88.50 103 LEU A C 1
ATOM 721 O O . LEU A 1 103 ? 19.725 -6.320 -20.956 1.00 88.50 103 LEU A O 1
ATOM 725 N N . ALA A 1 104 ? 21.580 -7.440 -21.492 1.00 89.69 104 ALA A N 1
ATOM 726 C CA . ALA A 1 104 ? 21.103 -8.694 -20.920 1.00 89.69 104 ALA A CA 1
ATOM 727 C C . ALA A 1 104 ? 21.046 -8.653 -19.387 1.00 89.69 104 ALA A C 1
ATOM 729 O O . ALA A 1 104 ? 20.241 -9.379 -18.803 1.00 89.69 104 ALA A O 1
ATOM 730 N N . GLN A 1 105 ? 21.897 -7.852 -18.747 1.00 94.06 105 GLN A N 1
ATOM 731 C CA . GLN A 1 105 ? 21.866 -7.599 -17.315 1.00 94.06 105 GLN A CA 1
ATOM 732 C C . GLN A 1 105 ? 20.676 -6.702 -16.961 1.00 94.06 105 GLN A C 1
ATOM 734 O O . GLN A 1 105 ? 19.852 -7.127 -16.157 1.00 94.06 105 GLN A O 1
ATOM 739 N N . ASP A 1 106 ? 20.498 -5.579 -17.653 1.00 91.38 106 ASP A N 1
ATOM 740 C CA . ASP A 1 106 ? 19.377 -4.657 -17.438 1.00 91.38 106 ASP A CA 1
ATOM 741 C C . ASP A 1 106 ? 18.019 -5.372 -17.620 1.00 91.38 106 ASP A C 1
ATOM 743 O O . ASP A 1 106 ? 17.084 -5.229 -16.834 1.00 91.38 106 ASP A O 1
ATOM 747 N N . HIS A 1 107 ? 17.913 -6.262 -18.617 1.00 92.56 107 HIS A N 1
ATOM 748 C CA . HIS A 1 107 ? 16.740 -7.125 -18.799 1.00 92.56 107 HIS A CA 1
ATOM 749 C C . HIS A 1 107 ? 16.478 -8.071 -17.615 1.00 92.56 107 HIS A C 1
ATOM 751 O O . HIS A 1 107 ? 15.320 -8.416 -17.354 1.00 92.56 107 HIS A O 1
ATOM 757 N N . ARG A 1 108 ? 17.531 -8.560 -16.945 1.00 95.12 108 ARG A N 1
ATOM 758 C CA . ARG A 1 108 ? 17.396 -9.418 -15.759 1.00 95.12 108 ARG A CA 1
ATOM 759 C C . ARG A 1 108 ? 16.951 -8.599 -14.562 1.00 95.12 108 ARG A C 1
ATOM 761 O O . ARG A 1 108 ? 16.026 -9.053 -13.895 1.00 95.12 108 ARG A O 1
ATOM 768 N N . GLU A 1 109 ? 17.563 -7.439 -14.339 1.00 94.25 109 GLU A N 1
ATOM 769 C CA . GLU A 1 109 ? 17.237 -6.488 -13.266 1.00 94.25 109 GLU A CA 1
ATOM 770 C C . GLU A 1 109 ? 15.766 -6.064 -13.364 1.00 94.25 109 GLU A C 1
ATOM 772 O O . GLU A 1 109 ? 14.984 -6.425 -12.492 1.00 94.25 109 GLU A O 1
ATOM 777 N N . LEU A 1 110 ? 15.314 -5.597 -14.533 1.00 92.31 110 LEU A N 1
ATOM 778 C CA . LEU A 1 110 ? 13.888 -5.354 -14.809 1.00 92.31 110 LEU A CA 1
ATOM 779 C C . LEU A 1 110 ? 12.984 -6.567 -14.546 1.00 92.31 110 LEU A C 1
ATOM 781 O O . LEU A 1 110 ? 11.784 -6.449 -14.279 1.00 92.31 110 LEU A O 1
ATOM 785 N N . GLY A 1 111 ? 13.519 -7.772 -14.732 1.00 93.25 111 GLY A N 1
ATOM 786 C CA . GLY A 1 111 ? 12.831 -9.012 -14.414 1.00 93.25 111 GLY A CA 1
ATOM 787 C C . GLY A 1 111 ? 12.691 -9.246 -12.908 1.00 93.25 111 GLY A C 1
ATOM 788 O O . GLY A 1 111 ? 11.671 -9.807 -12.501 1.00 93.25 111 GLY A O 1
ATOM 789 N N . HIS A 1 112 ? 13.691 -8.860 -12.111 1.00 96.62 112 HIS A N 1
ATOM 790 C CA . HIS A 1 112 ? 13.672 -8.882 -10.647 1.00 96.62 112 HIS A CA 1
ATOM 791 C C . HIS A 1 112 ? 12.684 -7.856 -10.103 1.00 96.62 112 HIS A C 1
ATOM 793 O O . HIS A 1 112 ? 11.732 -8.270 -9.448 1.00 96.62 112 HIS A O 1
ATOM 799 N N . ASP A 1 113 ? 12.783 -6.597 -10.510 1.00 93.19 113 ASP A N 1
ATOM 800 C CA . ASP A 1 113 ? 11.918 -5.526 -10.004 1.00 93.19 113 ASP A CA 1
ATOM 801 C C . ASP A 1 113 ? 10.434 -5.799 -10.314 1.00 93.19 113 ASP A C 1
ATOM 803 O O . ASP A 1 113 ? 9.525 -5.600 -9.510 1.00 93.19 113 ASP A O 1
ATOM 807 N N . ARG A 1 114 ? 10.145 -6.382 -11.488 1.00 94.75 114 ARG A N 1
ATOM 808 C CA . ARG A 1 114 ? 8.784 -6.839 -11.823 1.00 94.75 114 ARG A CA 1
ATOM 809 C C . ARG A 1 114 ? 8.274 -7.953 -10.919 1.00 94.75 114 ARG A C 1
ATOM 811 O O . ARG A 1 114 ? 7.056 -8.122 -10.823 1.00 94.75 114 ARG A O 1
ATOM 818 N N . ARG A 1 115 ? 9.155 -8.803 -10.392 1.00 96.81 115 ARG A N 1
ATOM 819 C CA . ARG A 1 115 ? 8.772 -9.839 -9.424 1.00 96.81 115 ARG A CA 1
ATOM 820 C C . ARG A 1 115 ? 8.526 -9.215 -8.057 1.00 96.81 115 ARG A C 1
ATOM 822 O O . ARG A 1 115 ? 7.523 -9.590 -7.462 1.00 96.81 115 ARG A O 1
ATOM 829 N N . GLU A 1 116 ? 9.351 -8.260 -7.645 1.00 95.31 116 GLU A N 1
ATOM 830 C CA . GLU A 1 116 ? 9.204 -7.505 -6.393 1.00 95.31 116 GLU A CA 1
ATOM 831 C C . GLU A 1 116 ? 7.865 -6.763 -6.367 1.00 95.31 116 GLU A C 1
ATOM 833 O O . GLU A 1 116 ? 6.987 -7.141 -5.603 1.00 95.31 116 GLU A O 1
ATOM 838 N N . VAL A 1 117 ? 7.564 -5.929 -7.367 1.00 94.81 117 VAL A N 1
ATOM 839 C CA . VAL A 1 117 ? 6.263 -5.228 -7.451 1.00 94.81 117 VAL A CA 1
ATOM 840 C C . VAL A 1 117 ? 5.056 -6.180 -7.484 1.00 94.81 117 VAL A C 1
ATOM 842 O O . VAL A 1 117 ? 3.946 -5.843 -7.062 1.00 94.81 117 VAL A O 1
ATOM 845 N N . ARG A 1 118 ? 5.214 -7.402 -8.013 1.00 95.06 118 ARG A N 1
ATOM 846 C CA . ARG A 1 118 ? 4.146 -8.419 -7.948 1.00 95.06 118 ARG A CA 1
ATOM 847 C C . ARG A 1 118 ? 3.994 -9.002 -6.550 1.00 95.06 118 ARG A C 1
ATOM 849 O O . ARG A 1 118 ? 2.873 -9.367 -6.196 1.00 95.06 118 ARG A O 1
ATOM 856 N N . GLN A 1 119 ? 5.095 -9.177 -5.834 1.00 97.12 119 GLN A N 1
ATOM 857 C CA . GLN A 1 119 ? 5.108 -9.629 -4.455 1.00 97.12 119 GLN A CA 1
ATOM 858 C C . GLN A 1 119 ? 4.489 -8.564 -3.549 1.00 97.12 119 GLN A C 1
ATOM 860 O O . GLN A 1 119 ? 3.505 -8.883 -2.889 1.00 97.12 119 GLN A O 1
ATOM 865 N N . ASP A 1 120 ? 4.914 -7.309 -3.655 1.00 94.19 120 ASP A N 1
ATOM 866 C CA . ASP A 1 120 ? 4.357 -6.188 -2.889 1.00 94.19 120 ASP A CA 1
ATOM 867 C C . ASP A 1 120 ? 2.848 -6.064 -3.113 1.00 94.19 120 ASP A C 1
ATOM 869 O O . ASP A 1 120 ? 2.061 -5.857 -2.194 1.00 94.19 120 ASP A O 1
ATOM 873 N N . HIS A 1 121 ? 2.385 -6.292 -4.348 1.00 95.44 121 HIS A N 1
ATOM 874 C CA . HIS A 1 121 ? 0.953 -6.292 -4.625 1.00 95.44 121 HIS A CA 1
ATOM 875 C C . HIS A 1 121 ? 0.194 -7.422 -3.898 1.00 95.44 121 HIS A C 1
ATOM 877 O O . HIS A 1 121 ? -0.982 -7.241 -3.560 1.00 95.44 121 HIS A O 1
ATOM 883 N N . ARG A 1 122 ? 0.821 -8.586 -3.684 1.00 96.75 122 ARG A N 1
ATOM 884 C CA . ARG A 1 122 ? 0.234 -9.696 -2.914 1.00 96.75 122 ARG A CA 1
ATOM 885 C C . ARG A 1 122 ? 0.231 -9.392 -1.422 1.00 96.75 122 ARG A C 1
ATOM 887 O O . ARG A 1 122 ? -0.787 -9.654 -0.792 1.00 96.75 122 ARG A O 1
ATOM 894 N N . GLU A 1 123 ? 1.317 -8.834 -0.903 1.00 96.19 123 GLU A N 1
ATOM 895 C CA . GLU A 1 123 ? 1.442 -8.415 0.499 1.00 96.19 123 GLU A CA 1
ATOM 896 C C . GLU A 1 123 ? 0.379 -7.357 0.819 1.00 96.19 123 GLU A C 1
ATOM 898 O O . GLU A 1 123 ? -0.519 -7.616 1.613 1.00 96.19 123 GLU A O 1
ATOM 903 N N . LEU A 1 124 ? 0.281 -6.305 0.002 1.00 95.56 124 LEU A N 1
ATOM 904 C CA . LEU A 1 124 ? -0.779 -5.297 0.107 1.00 95.56 124 LEU A CA 1
ATOM 905 C C . LEU A 1 124 ? -2.204 -5.859 0.024 1.00 95.56 124 LEU A C 1
ATOM 907 O O . LEU A 1 124 ? -3.156 -5.257 0.529 1.00 95.56 124 LEU A O 1
ATOM 911 N N . ALA A 1 125 ? -2.406 -6.966 -0.691 1.00 95.69 125 ALA A N 1
ATOM 912 C CA . ALA A 1 125 ? -3.708 -7.621 -0.741 1.00 95.69 125 ALA A CA 1
ATOM 913 C C . ALA A 1 125 ? -4.008 -8.398 0.550 1.00 95.69 125 ALA A C 1
ATOM 915 O O . ALA A 1 125 ? -5.167 -8.419 0.972 1.00 95.69 125 ALA A O 1
ATOM 916 N N . ALA A 1 126 ? -2.991 -9.008 1.164 1.00 97.06 126 ALA A N 1
ATOM 917 C CA . ALA A 1 126 ? -3.094 -9.654 2.466 1.00 97.06 126 ALA A CA 1
ATOM 918 C C . ALA A 1 126 ? -3.365 -8.617 3.565 1.00 97.06 126 ALA A C 1
ATOM 920 O O . ALA A 1 126 ? -4.374 -8.735 4.255 1.00 97.06 126 ALA A O 1
ATOM 921 N N . ASP A 1 127 ? -2.595 -7.534 3.615 1.00 95.81 127 ASP A N 1
ATOM 922 C CA . ASP A 1 127 ? -2.743 -6.473 4.619 1.00 95.81 127 ASP A CA 1
ATOM 923 C C . ASP A 1 127 ? -4.135 -5.826 4.564 1.00 95.81 127 ASP A C 1
ATOM 925 O O . ASP A 1 127 ? -4.793 -5.580 5.576 1.00 95.81 127 ASP A O 1
ATOM 929 N N . ARG A 1 128 ? -4.675 -5.620 3.354 1.00 97.19 128 ARG A N 1
ATOM 930 C CA . ARG A 1 128 ? -6.063 -5.154 3.178 1.00 97.19 128 ARG A CA 1
ATOM 931 C C . ARG A 1 128 ? -7.089 -6.114 3.757 1.00 97.19 128 ARG A C 1
ATOM 933 O O . ARG A 1 128 ? -8.130 -5.663 4.237 1.00 97.19 128 ARG A O 1
ATOM 940 N N . LYS A 1 129 ? -6.846 -7.419 3.646 1.00 97.81 129 LYS A N 1
ATOM 941 C CA . LYS A 1 129 ? -7.727 -8.436 4.214 1.00 97.81 129 LYS A CA 1
ATOM 942 C C . LYS A 1 129 ? -7.657 -8.394 5.741 1.00 97.81 129 LYS A C 1
ATOM 944 O O . LYS A 1 129 ? -8.711 -8.379 6.367 1.00 97.81 129 LYS A O 1
ATOM 949 N N . GLU A 1 130 ? -6.465 -8.280 6.315 1.00 97.12 130 GLU A N 1
ATOM 950 C CA . GLU A 1 130 ? -6.276 -8.154 7.766 1.00 97.12 130 GLU A CA 1
ATOM 951 C C . GLU A 1 130 ? -6.959 -6.901 8.324 1.00 97.12 130 GLU A C 1
ATOM 953 O O . GLU A 1 130 ? -7.745 -6.980 9.267 1.00 97.12 130 GLU A O 1
ATOM 958 N N . VAL A 1 131 ? -6.777 -5.745 7.680 1.00 97.44 131 VAL A N 1
ATOM 959 C CA . VAL A 1 131 ? -7.471 -4.506 8.066 1.00 97.44 131 VAL A CA 1
ATOM 960 C C . VAL A 1 131 ? -8.990 -4.651 7.954 1.00 97.44 131 VAL A C 1
ATOM 962 O O . VAL A 1 131 ? -9.725 -4.155 8.810 1.00 97.44 131 VAL A O 1
ATOM 965 N N . ALA A 1 132 ? -9.491 -5.361 6.939 1.00 97.12 132 ALA A N 1
ATOM 966 C CA . ALA A 1 132 ? -10.919 -5.631 6.817 1.00 97.12 132 ALA A CA 1
ATOM 967 C C . ALA A 1 132 ? -11.441 -6.528 7.952 1.00 97.12 132 ALA A C 1
ATOM 969 O O . ALA A 1 132 ? -12.523 -6.260 8.479 1.00 97.12 132 ALA A O 1
ATOM 970 N N . GLU A 1 133 ? -10.692 -7.557 8.345 1.00 97.62 133 GLU A N 1
ATOM 971 C CA . GLU A 1 133 ? -11.022 -8.431 9.477 1.00 97.62 133 GLU A CA 1
ATOM 972 C C . GLU A 1 133 ? -11.010 -7.651 10.799 1.00 97.62 133 GLU A C 1
ATOM 974 O O . GLU A 1 133 ? -11.998 -7.687 11.538 1.00 97.62 133 GLU A O 1
ATOM 979 N N . ASN A 1 134 ? -9.983 -6.833 11.036 1.00 96.50 134 ASN A N 1
ATOM 980 C CA . ASN A 1 134 ? -9.895 -5.944 12.197 1.00 96.50 134 ASN A CA 1
ATOM 981 C C . ASN A 1 134 ? -11.068 -4.955 12.242 1.00 96.50 134 ASN A C 1
ATOM 983 O O . ASN A 1 134 ? -11.683 -4.743 13.289 1.00 96.50 134 ASN A O 1
ATOM 987 N N . ALA A 1 135 ? -11.463 -4.399 11.095 1.00 97.88 135 ALA A N 1
ATOM 988 C CA . ALA A 1 135 ? -12.632 -3.532 11.006 1.00 97.88 135 ALA A CA 1
ATOM 989 C C . ALA A 1 135 ? -13.941 -4.261 11.355 1.00 97.88 135 ALA A C 1
ATOM 991 O O . ALA A 1 135 ? -14.850 -3.644 11.917 1.00 97.88 135 ALA A O 1
ATOM 992 N N . GLN A 1 136 ? -14.070 -5.554 11.037 1.00 98.06 136 GLN A N 1
ATOM 993 C CA . GLN A 1 136 ? -15.221 -6.355 11.468 1.00 98.06 136 GLN A CA 1
ATOM 994 C C . GLN A 1 136 ? -15.172 -6.651 12.968 1.00 98.06 136 GLN A C 1
ATOM 996 O O . GLN A 1 136 ? -16.193 -6.489 13.634 1.00 98.06 136 GLN A O 1
ATOM 1001 N N . ALA A 1 137 ? -14.000 -6.984 13.513 1.00 97.00 137 ALA A N 1
ATOM 1002 C CA . ALA A 1 137 ? -13.817 -7.200 14.947 1.00 97.00 137 ALA A CA 1
ATOM 1003 C C . ALA A 1 137 ? -14.180 -5.948 15.770 1.00 97.00 137 ALA A C 1
ATOM 1005 O O . ALA A 1 137 ? -14.893 -6.028 16.771 1.00 97.00 137 ALA A O 1
ATOM 1006 N N . VAL A 1 138 ? -13.787 -4.760 15.303 1.00 98.00 138 VAL A N 1
ATOM 1007 C CA . VAL A 1 138 ? -14.182 -3.481 15.917 1.00 98.00 138 VAL A CA 1
ATOM 1008 C C . VAL A 1 138 ? -15.701 -3.281 15.864 1.00 98.00 138 VAL A C 1
ATOM 1010 O O . VAL A 1 138 ? -16.294 -2.774 16.817 1.00 98.00 138 VAL A O 1
ATOM 1013 N N . LYS A 1 139 ? -16.371 -3.680 14.775 1.00 98.19 139 LYS A N 1
ATOM 1014 C CA . LYS A 1 139 ? -17.839 -3.592 14.679 1.00 98.19 139 LYS A CA 1
ATOM 1015 C C . LYS A 1 139 ? -18.534 -4.534 15.658 1.00 98.19 139 LYS A C 1
ATOM 1017 O O . LYS A 1 139 ? -19.490 -4.105 16.301 1.00 98.19 139 LYS A O 1
ATOM 1022 N N . SER A 1 140 ? -18.069 -5.775 15.803 1.00 97.75 140 SER A N 1
ATOM 1023 C CA . SER A 1 140 ? -18.628 -6.698 16.798 1.00 97.75 140 SER A CA 1
ATOM 1024 C C . SER A 1 140 ? -18.411 -6.182 18.220 1.00 97.75 140 SER A C 1
ATOM 1026 O O . SER A 1 140 ? -19.376 -6.098 18.972 1.00 97.75 140 SER A O 1
ATOM 1028 N N . GLN A 1 141 ? -17.213 -5.682 18.547 1.00 97.81 141 GLN A N 1
ATOM 1029 C CA . GLN A 1 141 ? -16.941 -5.059 19.851 1.00 97.81 141 GLN A CA 1
ATOM 1030 C C . GLN A 1 141 ? -17.892 -3.892 20.154 1.00 97.81 141 GLN A C 1
ATOM 1032 O O . GLN A 1 141 ? -18.366 -3.743 21.279 1.00 97.81 141 GLN A O 1
ATOM 1037 N N . VAL A 1 142 ? -18.218 -3.064 19.152 1.00 98.38 142 VAL A N 1
ATOM 1038 C CA . VAL A 1 142 ? -19.220 -1.996 19.308 1.00 98.38 142 VAL A CA 1
ATOM 1039 C C . VAL A 1 142 ? -20.587 -2.568 19.683 1.00 98.38 142 VAL A C 1
ATOM 1041 O O . VAL A 1 142 ? -21.250 -2.007 20.557 1.00 98.38 142 VAL A O 1
ATOM 1044 N N . HIS A 1 143 ? -21.023 -3.655 19.044 1.00 98.31 143 HIS A N 1
ATOM 1045 C CA . HIS A 1 143 ? -22.292 -4.304 19.374 1.00 98.31 143 HIS A CA 1
ATOM 1046 C C . HIS A 1 143 ? -22.288 -4.897 20.787 1.00 98.31 143 HIS A C 1
ATOM 1048 O O . HIS A 1 143 ? -23.251 -4.686 21.527 1.00 98.31 143 HIS A O 1
ATOM 1054 N N . ASP A 1 144 ? -21.199 -5.546 21.194 1.00 96.62 144 ASP A N 1
ATOM 1055 C CA . ASP A 1 144 ? -21.062 -6.131 22.531 1.00 96.62 144 ASP A CA 1
ATOM 1056 C C . ASP A 1 144 ? -21.102 -5.051 23.619 1.00 96.62 144 ASP A C 1
ATOM 1058 O O . ASP A 1 144 ? -21.852 -5.156 24.589 1.00 96.62 144 ASP A O 1
ATOM 1062 N N . ILE A 1 145 ? -20.390 -3.939 23.416 1.00 98.12 145 ILE A N 1
ATOM 1063 C CA . ILE A 1 145 ? -20.416 -2.782 24.324 1.00 98.12 145 ILE A CA 1
ATOM 1064 C C . ILE A 1 145 ? -21.816 -2.168 24.399 1.00 98.12 145 ILE A C 1
ATOM 1066 O O . ILE A 1 145 ? -22.271 -1.779 25.476 1.00 98.12 145 ILE A O 1
ATOM 1070 N N . GLN A 1 146 ? -22.540 -2.091 23.279 1.00 98.19 146 GLN A N 1
ATOM 1071 C CA . GLN A 1 146 ? -23.928 -1.623 23.284 1.00 98.19 146 GLN A CA 1
ATOM 1072 C C . GLN A 1 146 ? -24.846 -2.556 24.082 1.00 98.19 146 GLN A C 1
ATOM 1074 O O . GLN A 1 146 ? -25.728 -2.066 24.791 1.00 98.19 146 GLN A O 1
ATOM 1079 N N . ALA A 1 147 ? -24.652 -3.873 23.985 1.00 97.50 147 ALA A N 1
ATOM 1080 C CA . ALA A 1 147 ? -25.403 -4.852 24.764 1.00 97.50 147 ALA A CA 1
ATOM 1081 C C . ALA A 1 147 ? -25.086 -4.734 26.263 1.00 97.50 147 ALA A C 1
ATOM 1083 O O . ALA A 1 147 ? -26.008 -4.586 27.065 1.00 97.50 147 ALA A O 1
ATOM 1084 N N . LEU A 1 148 ? -23.801 -4.676 26.632 1.00 95.88 148 LEU A N 1
ATOM 1085 C CA . LEU A 1 148 ? -23.360 -4.461 28.015 1.00 95.88 148 LEU A CA 1
ATOM 1086 C C . LEU A 1 148 ? -23.924 -3.162 28.594 1.00 95.88 148 LEU A C 1
ATOM 1088 O O . LEU A 1 148 ? -24.436 -3.144 29.710 1.00 95.88 148 LEU A O 1
ATOM 1092 N N . ARG A 1 149 ? -23.914 -2.073 27.819 1.00 98.19 149 ARG A N 1
ATOM 1093 C CA . ARG A 1 149 ? -24.483 -0.791 28.246 1.00 98.19 149 ARG A CA 1
ATOM 1094 C C . ARG A 1 149 ? -25.980 -0.890 28.536 1.00 98.19 149 ARG A C 1
ATOM 1096 O O . ARG A 1 149 ? -26.439 -0.318 29.522 1.00 98.19 149 ARG A O 1
ATOM 1103 N N . LYS A 1 150 ? -26.741 -1.599 27.696 1.00 97.75 150 LYS A N 1
ATOM 1104 C CA . LYS A 1 150 ? -28.174 -1.841 27.933 1.00 97.75 150 LYS A CA 1
ATOM 1105 C C . LYS A 1 150 ? -28.394 -2.690 29.183 1.00 97.75 150 LYS A C 1
ATOM 1107 O O . LYS A 1 150 ? -29.289 -2.374 29.960 1.00 97.75 150 LYS A O 1
ATOM 1112 N N . GLN A 1 151 ? -27.561 -3.706 29.401 1.00 95.56 151 GLN A N 1
ATOM 1113 C CA . GLN A 1 151 ? -27.636 -4.541 30.599 1.00 95.56 151 GLN A CA 1
ATOM 1114 C C . GLN A 1 151 ? -27.375 -3.724 31.868 1.00 95.56 151 GLN A C 1
ATOM 1116 O O . GLN A 1 151 ? -28.189 -3.741 32.782 1.00 95.56 151 GLN A O 1
ATOM 1121 N N . VAL A 1 152 ? -26.304 -2.925 31.892 1.00 96.94 152 VAL A N 1
ATOM 1122 C CA . VAL A 1 152 ? -25.983 -2.022 33.011 1.00 96.94 152 VAL A CA 1
ATOM 1123 C C . VAL A 1 152 ? -27.128 -1.040 33.283 1.00 96.94 152 VAL A C 1
ATOM 1125 O O . VAL A 1 152 ? -27.447 -0.759 34.437 1.00 96.94 152 VAL A O 1
ATOM 1128 N N . GLN A 1 153 ? -27.777 -0.517 32.236 1.00 97.00 153 GLN A N 1
ATOM 1129 C CA . GLN A 1 153 ? -28.947 0.355 32.387 1.00 97.00 153 GLN A CA 1
ATOM 1130 C C . GLN A 1 153 ? -30.145 -0.374 33.008 1.00 97.00 153 GLN A C 1
ATOM 1132 O O . GLN A 1 153 ? -30.803 0.195 33.878 1.00 97.00 153 GLN A O 1
ATOM 1137 N N . ALA A 1 154 ? -30.417 -1.611 32.587 1.00 95.06 154 ALA A N 1
ATOM 1138 C CA . ALA A 1 154 ? -31.491 -2.430 33.139 1.00 95.06 154 ALA A CA 1
ATOM 1139 C C . ALA A 1 154 ? -31.232 -2.784 34.612 1.00 95.06 154 ALA A C 1
ATOM 1141 O O . ALA A 1 154 ? -32.098 -2.556 35.456 1.00 95.06 154 ALA A O 1
ATOM 1142 N N . ASP A 1 155 ? -30.021 -3.241 34.936 1.00 94.12 155 ASP A N 1
ATOM 1143 C CA . ASP A 1 155 ? -29.615 -3.586 36.302 1.00 94.12 155 ASP A CA 1
ATOM 1144 C C . ASP A 1 155 ? -29.707 -2.355 37.224 1.00 94.12 155 ASP A C 1
ATOM 1146 O O . ASP A 1 155 ? -30.199 -2.448 38.349 1.00 94.12 155 ASP A O 1
ATOM 1150 N N . LEU A 1 156 ? -29.324 -1.169 36.731 1.00 94.31 156 LEU A N 1
ATOM 1151 C CA . LEU A 1 156 ? -29.459 0.093 37.464 1.00 94.31 156 LEU A CA 1
ATOM 1152 C C . LEU A 1 156 ? -30.925 0.475 37.736 1.00 94.31 156 LEU A C 1
ATOM 1154 O O . LEU A 1 156 ? -31.218 1.010 38.806 1.00 94.31 156 LEU A O 1
ATOM 1158 N N . LEU A 1 157 ? -31.839 0.246 36.788 1.00 94.38 157 LEU A N 1
ATOM 1159 C CA . LEU A 1 157 ? -33.273 0.495 36.985 1.00 94.38 157 LEU A CA 1
ATOM 1160 C C . LEU A 1 157 ? -33.866 -0.477 38.010 1.00 94.38 157 LEU A C 1
ATOM 1162 O O . LEU A 1 157 ? -34.501 -0.033 38.964 1.00 94.38 157 LEU A O 1
ATOM 1166 N N . ALA A 1 158 ? -33.566 -1.771 37.886 1.00 91.25 158 ALA A N 1
ATOM 1167 C CA . ALA A 1 158 ? -34.017 -2.791 38.832 1.00 91.25 158 ALA A CA 1
ATOM 1168 C C . ALA A 1 158 ? -33.541 -2.500 40.269 1.00 91.25 158 ALA A C 1
ATOM 1170 O O . ALA A 1 158 ? -34.291 -2.666 41.234 1.00 91.25 158 ALA A O 1
ATOM 1171 N N . LEU A 1 159 ? -32.311 -2.000 40.422 1.00 92.62 159 LEU A N 1
ATOM 1172 C CA . LEU A 1 159 ? -31.757 -1.553 41.703 1.00 92.62 159 LEU A CA 1
ATOM 1173 C C . LEU A 1 159 ? -32.517 -0.367 42.306 1.00 92.62 159 LEU A C 1
ATOM 1175 O O . LEU A 1 159 ? -32.725 -0.329 43.518 1.00 92.62 159 LEU A O 1
ATOM 1179 N N . LYS A 1 160 ? -32.943 0.593 41.478 1.00 92.00 160 LYS A N 1
ATOM 1180 C CA . LYS A 1 160 ? -33.727 1.753 41.932 1.00 92.00 160 LYS A CA 1
ATOM 1181 C C . LYS A 1 160 ? -35.127 1.357 42.389 1.00 92.00 160 LYS A C 1
ATOM 1183 O O . LYS A 1 160 ? -35.610 1.913 43.367 1.00 92.00 160 LYS A O 1
ATOM 1188 N N . GLU A 1 161 ? -35.760 0.417 41.695 1.00 91.69 161 GLU A N 1
ATOM 1189 C CA . GLU A 1 161 ? -37.127 -0.025 41.996 1.00 91.69 161 GLU A CA 1
ATOM 1190 C C . GLU A 1 161 ? -37.196 -0.932 43.230 1.00 91.69 161 GLU A C 1
ATOM 1192 O O . GLU A 1 161 ? -38.144 -0.848 44.006 1.00 91.69 161 GLU A O 1
ATOM 1197 N N . SER A 1 162 ? -36.184 -1.778 43.440 1.00 89.25 162 SER A N 1
ATOM 1198 C CA . SER A 1 162 ? -36.181 -2.778 44.518 1.00 89.25 162 SER A CA 1
ATOM 1199 C C . SER A 1 162 ? -35.388 -2.374 45.767 1.00 89.25 162 SER A C 1
ATOM 1201 O O . SER A 1 162 ? -35.353 -3.130 46.735 1.00 89.25 162 SER A O 1
ATOM 1203 N N . GLY A 1 163 ? -34.677 -1.238 45.751 1.00 81.81 163 GLY A N 1
ATOM 1204 C CA . GLY A 1 163 ? -33.692 -0.862 46.781 1.00 81.81 163 GLY A CA 1
ATOM 1205 C C . GLY A 1 163 ? -32.387 -1.678 46.733 1.00 81.81 163 GLY A C 1
ATOM 1206 O O . GLY A 1 163 ? -31.355 -1.197 47.202 1.00 81.81 163 GLY A O 1
ATOM 1207 N N . GLY A 1 164 ? -32.436 -2.858 46.100 1.00 83.19 164 GLY A N 1
ATOM 1208 C CA . GLY A 1 164 ? -31.342 -3.738 45.697 1.00 83.19 164 GLY A CA 1
ATOM 1209 C C . GLY A 1 164 ? -30.473 -4.317 46.817 1.00 83.19 164 GLY A C 1
ATOM 1210 O O . GLY A 1 164 ? -30.042 -3.627 47.739 1.00 83.19 164 GLY A O 1
ATOM 1211 N N . SER A 1 165 ? -30.138 -5.603 46.683 1.00 90.50 165 SER A N 1
ATOM 1212 C CA . SER A 1 165 ? -29.143 -6.271 47.533 1.00 90.50 165 SER A CA 1
ATOM 1213 C C . SER A 1 165 ? -27.744 -5.664 47.343 1.00 90.50 165 SER A C 1
ATOM 1215 O O . SER A 1 165 ? -27.404 -5.189 46.255 1.00 90.50 165 SER A O 1
ATOM 12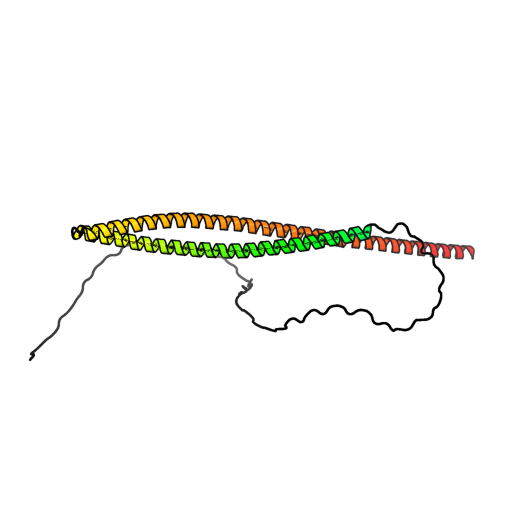17 N N . GLU A 1 166 ? -26.899 -5.733 48.376 1.00 90.25 166 GLU A N 1
ATOM 1218 C CA . GLU A 1 166 ? -25.470 -5.404 48.264 1.00 90.25 166 GLU A CA 1
ATOM 1219 C C . GLU A 1 166 ? -24.765 -6.254 47.195 1.00 90.25 166 GLU A C 1
ATOM 1221 O O . GLU A 1 166 ? -23.898 -5.752 46.482 1.00 90.25 166 GLU A O 1
ATOM 1226 N N . GLU A 1 167 ? -25.202 -7.498 46.989 1.00 90.81 167 GLU A N 1
ATOM 1227 C CA . GLU A 1 167 ? -24.698 -8.370 45.920 1.00 90.81 167 GLU A CA 1
ATOM 1228 C C . GLU A 1 167 ? -25.026 -7.814 44.526 1.00 90.81 167 GLU A C 1
ATOM 1230 O O . GLU A 1 167 ? -24.167 -7.781 43.645 1.00 90.81 167 GLU A O 1
ATOM 1235 N N . ALA A 1 168 ? -26.246 -7.297 44.332 1.00 92.06 168 ALA A N 1
ATOM 1236 C CA . ALA A 1 168 ? -26.654 -6.676 43.072 1.00 92.06 168 ALA A CA 1
ATOM 1237 C C . ALA A 1 168 ? -25.863 -5.387 42.802 1.00 92.06 168 ALA A C 1
ATOM 1239 O O . ALA A 1 168 ? -25.441 -5.135 41.673 1.00 92.06 168 ALA A O 1
ATOM 1240 N N . LYS A 1 169 ? -25.596 -4.589 43.847 1.00 93.25 169 LYS A N 1
ATOM 1241 C CA . LYS A 1 169 ? -24.736 -3.398 43.750 1.00 93.25 169 LYS A CA 1
ATOM 1242 C C . LYS A 1 169 ? -23.296 -3.769 43.400 1.00 93.25 169 LYS A C 1
ATOM 1244 O O . LYS A 1 169 ? -22.679 -3.076 42.593 1.00 93.25 169 LYS A O 1
ATOM 1249 N N . ALA A 1 170 ? -22.756 -4.834 43.993 1.00 94.38 170 ALA A N 1
ATOM 1250 C CA . ALA A 1 170 ? -21.409 -5.320 43.703 1.00 94.38 170 ALA A CA 1
ATOM 1251 C C . ALA A 1 170 ? -21.287 -5.814 42.254 1.00 94.38 170 ALA A C 1
ATOM 1253 O O . ALA A 1 170 ? -20.363 -5.405 41.551 1.00 94.38 170 ALA A O 1
ATOM 1254 N N . LYS A 1 171 ? -22.262 -6.598 41.774 1.00 93.88 171 LYS A N 1
ATOM 1255 C CA . LYS A 1 171 ? -22.331 -7.026 40.370 1.00 93.88 171 LYS A CA 1
ATOM 1256 C C . LYS A 1 171 ? -22.391 -5.829 39.419 1.00 93.88 171 LYS A C 1
ATOM 1258 O O . LYS A 1 171 ? -21.593 -5.756 38.494 1.00 93.88 171 LYS A O 1
ATOM 1263 N N . LEU A 1 172 ? -23.263 -4.852 39.685 1.00 94.44 172 LEU A N 1
ATOM 1264 C CA . LEU A 1 172 ? -23.375 -3.654 38.849 1.00 94.44 172 LEU A CA 1
ATOM 1265 C C . LEU A 1 172 ? -22.057 -2.866 38.787 1.00 94.44 172 LEU A C 1
ATOM 1267 O O . LEU A 1 172 ? -21.682 -2.381 37.722 1.00 94.44 172 LEU A O 1
ATOM 1271 N N . LYS A 1 173 ? -21.339 -2.736 39.911 1.00 95.81 173 LYS A N 1
ATOM 1272 C CA . LYS A 1 173 ? -20.009 -2.102 39.928 1.00 95.81 173 LYS A CA 1
ATOM 1273 C C . LYS A 1 173 ? -19.025 -2.851 39.026 1.00 95.81 173 LYS A C 1
ATOM 1275 O O . LYS A 1 173 ? -18.368 -2.204 38.217 1.00 95.81 173 LYS A O 1
ATOM 1280 N N . SER A 1 174 ? -18.986 -4.182 39.117 1.00 96.62 174 SER A N 1
ATOM 1281 C CA . SER A 1 174 ? -18.156 -5.022 38.245 1.00 96.62 174 SER A CA 1
ATOM 1282 C C . SER A 1 174 ? -18.524 -4.844 36.769 1.00 96.62 174 SER A C 1
ATOM 1284 O O . SER A 1 174 ? -17.645 -4.614 35.946 1.00 96.62 174 SER A O 1
ATOM 1286 N N . ASP A 1 175 ? -19.814 -4.875 36.427 1.00 95.88 175 ASP A N 1
ATOM 1287 C CA . ASP A 1 175 ? -20.279 -4.723 35.042 1.00 95.88 175 ASP A CA 1
ATOM 1288 C C . ASP A 1 175 ? -19.915 -3.337 34.472 1.00 95.88 175 ASP A C 1
ATOM 1290 O O . ASP A 1 175 ? -19.538 -3.211 33.305 1.00 95.88 175 ASP A O 1
ATOM 1294 N N . ILE A 1 176 ? -19.962 -2.284 35.299 1.00 97.31 176 ILE A N 1
ATOM 1295 C CA . ILE A 1 176 ? -19.510 -0.934 34.930 1.00 97.31 176 ILE A CA 1
ATOM 1296 C C . ILE A 1 176 ? -17.996 -0.899 34.683 1.00 97.31 176 ILE A C 1
ATOM 1298 O O . ILE A 1 176 ? -17.547 -0.220 33.757 1.00 97.31 176 ILE A O 1
ATOM 1302 N N . GLU A 1 177 ? -17.196 -1.587 35.496 1.00 97.69 177 GLU A N 1
ATOM 1303 C CA . GLU A 1 177 ? -15.746 -1.687 35.290 1.00 97.69 177 GLU A CA 1
ATOM 1304 C C . GLU A 1 177 ? -15.416 -2.440 33.999 1.00 97.69 177 GLU A C 1
ATOM 1306 O O . GLU A 1 177 ? -14.632 -1.942 33.188 1.00 97.69 177 GLU A O 1
ATOM 1311 N N . THR A 1 178 ? -16.082 -3.568 33.741 1.00 97.00 178 THR A N 1
ATOM 1312 C CA . THR A 1 178 ? -15.956 -4.314 32.482 1.00 97.00 178 THR A CA 1
ATOM 1313 C C . THR A 1 178 ? -16.367 -3.468 31.278 1.00 97.00 178 THR A C 1
ATOM 1315 O O . THR A 1 178 ? -15.676 -3.477 30.256 1.00 97.00 178 THR A O 1
ATOM 1318 N N . LEU A 1 179 ? -17.449 -2.690 31.388 1.00 97.81 179 LEU A N 1
ATOM 1319 C CA . LEU A 1 179 ? -17.883 -1.772 30.335 1.00 97.81 179 LEU A CA 1
ATOM 1320 C C . LEU A 1 179 ? -16.815 -0.708 30.047 1.00 97.81 179 LEU A C 1
ATOM 1322 O O . LEU A 1 179 ? -16.474 -0.498 28.886 1.00 97.81 179 LEU A O 1
ATOM 1326 N N . LYS A 1 180 ? -16.245 -0.077 31.081 1.00 98.00 180 LYS A N 1
ATOM 1327 C CA . LYS A 1 180 ? -15.172 0.922 30.925 1.00 98.00 180 LYS A CA 1
ATOM 1328 C C . LYS A 1 180 ? -13.924 0.329 30.273 1.00 98.00 180 LYS A C 1
ATOM 1330 O O . LYS A 1 180 ? -13.358 0.950 29.377 1.00 98.00 180 LYS A O 1
ATOM 1335 N N . ALA A 1 181 ? -13.510 -0.861 30.705 1.00 97.88 181 ALA A N 1
ATOM 1336 C CA . ALA A 1 181 ? -12.372 -1.562 30.117 1.00 97.88 181 ALA A CA 1
ATOM 1337 C C . ALA A 1 181 ? -12.623 -1.883 28.634 1.00 97.88 181 ALA A C 1
ATOM 1339 O O . ALA A 1 181 ? -11.763 -1.636 27.793 1.00 97.88 181 ALA A O 1
ATOM 1340 N N . SER A 1 182 ? -13.831 -2.347 28.302 1.00 97.25 182 SER A N 1
ATOM 1341 C CA . SER A 1 182 ? -14.231 -2.639 26.921 1.00 97.25 182 SER A CA 1
ATOM 1342 C C . SER A 1 182 ? -14.272 -1.374 26.057 1.00 97.25 182 SER A C 1
ATOM 1344 O O . SER A 1 182 ? -13.791 -1.376 24.927 1.00 97.25 182 SER A O 1
ATOM 1346 N N . GLU A 1 183 ? -14.800 -0.264 26.581 1.00 98.19 183 GLU A N 1
ATOM 1347 C CA . GLU A 1 183 ? -14.804 1.029 25.888 1.00 98.19 183 GLU A CA 1
ATOM 1348 C C . GLU A 1 183 ? -13.390 1.550 25.615 1.00 98.19 183 GLU A C 1
ATOM 1350 O O . GLU A 1 183 ? -13.155 2.122 24.547 1.00 98.19 183 GLU A O 1
ATOM 1355 N N . GLN A 1 184 ? -12.456 1.354 26.549 1.00 98.12 184 GLN A N 1
ATOM 1356 C CA . GLN A 1 184 ? -11.056 1.720 26.354 1.00 98.12 184 GLN A CA 1
ATOM 1357 C C . GLN A 1 184 ? -10.403 0.847 25.277 1.00 98.12 184 GLN A C 1
ATOM 1359 O O . GLN A 1 184 ? -9.883 1.389 24.305 1.00 98.12 184 GLN A O 1
ATOM 1364 N N . ALA A 1 185 ? -10.543 -0.478 25.368 1.00 97.25 185 ALA A N 1
ATOM 1365 C CA . ALA A 1 185 ? -10.027 -1.403 24.358 1.00 97.25 185 ALA A CA 1
ATOM 1366 C C . ALA A 1 185 ? -10.574 -1.097 22.950 1.00 97.25 185 ALA A C 1
ATOM 1368 O O . ALA A 1 185 ? -9.835 -1.126 21.970 1.00 97.25 185 ALA A O 1
ATOM 1369 N N . LEU A 1 186 ? -11.855 -0.723 22.839 1.00 98.12 186 LEU A N 1
ATOM 1370 C CA . LEU A 1 186 ? -12.451 -0.308 21.568 1.00 98.12 186 LEU A CA 1
ATOM 1371 C C . LEU A 1 186 ? -11.836 0.990 21.019 1.00 98.12 186 LEU A C 1
ATOM 1373 O O . LEU A 1 186 ? -11.734 1.158 19.801 1.00 98.12 186 LEU A O 1
ATOM 1377 N N . ARG A 1 187 ? -11.489 1.952 21.884 1.00 98.31 187 ARG A N 1
ATOM 1378 C CA . ARG A 1 187 ? -10.817 3.188 21.450 1.00 98.31 187 ARG A CA 1
ATOM 1379 C C . ARG A 1 187 ? -9.440 2.870 20.893 1.00 98.31 187 ARG A C 1
ATOM 1381 O O . ARG A 1 187 ? -9.131 3.350 19.805 1.00 98.31 187 ARG A O 1
ATOM 1388 N N . ASP A 1 188 ? -8.682 2.041 21.595 1.00 98.12 188 ASP A N 1
ATOM 1389 C CA . ASP A 1 188 ? -7.332 1.648 21.198 1.00 98.12 188 ASP A CA 1
ATOM 1390 C C . ASP A 1 188 ? -7.369 0.873 19.871 1.00 98.12 188 ASP A C 1
ATOM 1392 O O . ASP A 1 188 ? -6.740 1.294 18.900 1.00 98.12 188 ASP A O 1
ATOM 1396 N N . ALA A 1 189 ? -8.262 -0.114 19.742 1.00 97.25 189 ALA A N 1
ATOM 1397 C CA . ALA A 1 189 ? -8.469 -0.853 18.493 1.00 97.25 189 ALA A CA 1
ATOM 1398 C C . ALA A 1 189 ? -8.878 0.053 17.314 1.00 97.25 189 ALA A C 1
ATOM 1400 O O . ALA A 1 189 ? -8.449 -0.142 16.177 1.00 97.25 189 ALA A O 1
ATOM 1401 N N . LYS A 1 190 ? -9.694 1.091 17.552 1.00 98.19 190 LYS A N 1
ATOM 1402 C CA . LYS A 1 190 ? -10.029 2.088 16.517 1.00 98.19 190 LYS A CA 1
ATOM 1403 C C . LYS A 1 190 ? -8.841 2.964 16.132 1.00 98.19 190 LYS A C 1
ATOM 1405 O O . LYS A 1 190 ? -8.776 3.401 14.982 1.00 98.19 190 LYS A O 1
ATOM 1410 N N . HIS A 1 191 ? -7.963 3.286 17.078 1.00 97.88 191 HIS A N 1
ATOM 1411 C CA . HIS A 1 191 ? -6.746 4.043 16.803 1.00 97.88 191 HIS A CA 1
ATOM 1412 C C . HIS A 1 191 ? -5.768 3.223 15.964 1.00 97.88 191 HIS A C 1
ATOM 1414 O O . HIS A 1 191 ? -5.301 3.728 14.945 1.00 97.88 191 HIS A O 1
ATOM 1420 N N . GLU A 1 192 ? -5.546 1.962 16.328 1.00 97.19 192 GLU A N 1
ATOM 1421 C CA . GLU A 1 192 ? -4.723 1.016 15.567 1.00 97.19 192 GLU A CA 1
ATOM 1422 C C . GLU A 1 192 ? -5.271 0.812 14.153 1.00 97.19 192 GLU A C 1
ATOM 1424 O O . GLU A 1 192 ? -4.548 1.020 13.184 1.00 97.19 192 GLU A O 1
ATOM 1429 N N . LEU A 1 193 ? -6.577 0.548 14.013 1.00 97.69 193 LEU A N 1
ATOM 1430 C CA . LEU A 1 193 ? -7.214 0.367 12.705 1.00 97.69 193 LEU A CA 1
ATOM 1431 C C . LEU A 1 193 ? -7.020 1.582 11.785 1.00 97.69 193 LEU A C 1
ATOM 1433 O O . LEU A 1 193 ? -6.757 1.429 10.594 1.00 97.69 193 LEU A O 1
ATOM 1437 N N . ARG A 1 194 ? -7.129 2.801 12.328 1.00 97.56 194 ARG A N 1
ATOM 1438 C CA . ARG A 1 194 ? -6.861 4.034 11.568 1.00 97.56 194 ARG A CA 1
ATOM 1439 C C . ARG A 1 194 ? -5.391 4.167 11.172 1.00 97.56 194 ARG A C 1
ATOM 1441 O O . ARG A 1 194 ? -5.118 4.737 10.117 1.00 97.56 194 ARG A O 1
ATOM 1448 N N . GLY A 1 195 ? -4.477 3.693 12.017 1.00 97.81 195 GLY A N 1
ATOM 1449 C CA . GLY A 1 195 ? -3.049 3.599 11.716 1.00 97.81 195 GLY A CA 1
ATOM 1450 C C . GLY A 1 195 ? -2.801 2.673 10.529 1.00 97.81 195 GLY A C 1
ATOM 1451 O O . GLY A 1 195 ? -2.296 3.129 9.507 1.00 97.81 195 GLY A O 1
ATOM 1452 N N . SER A 1 196 ? -3.290 1.434 10.601 1.00 96.38 196 SER A N 1
ATOM 1453 C CA . SER A 1 196 ? -3.135 0.447 9.525 1.00 96.38 196 SER A CA 1
ATOM 1454 C C . SER A 1 196 ? -3.803 0.886 8.215 1.00 96.38 196 SER A C 1
ATOM 1456 O O . SER A 1 196 ? -3.262 0.693 7.131 1.00 96.38 196 SER A O 1
ATOM 1458 N N . GLU A 1 197 ? -4.967 1.547 8.275 1.00 97.56 197 GLU A N 1
ATOM 1459 C CA . GLU A 1 197 ? -5.594 2.136 7.081 1.00 97.56 197 GLU A CA 1
ATOM 1460 C C . GLU A 1 197 ? -4.750 3.252 6.445 1.00 97.56 197 GLU A C 1
ATOM 1462 O O . GLU A 1 197 ? -4.880 3.504 5.242 1.00 97.56 197 GLU A O 1
ATOM 1467 N N . ARG A 1 198 ? -3.939 3.965 7.235 1.00 98.00 198 ARG A N 1
ATOM 1468 C CA . ARG A 1 198 ? -3.030 4.999 6.734 1.00 98.00 198 ARG A CA 1
ATOM 1469 C C . ARG A 1 198 ? -1.810 4.370 6.071 1.00 98.00 198 ARG A C 1
ATOM 1471 O O . ARG A 1 198 ? -1.523 4.751 4.942 1.00 98.00 198 ARG A O 1
ATOM 1478 N N . GLU A 1 199 ? -1.185 3.395 6.720 1.00 96.88 199 GLU A N 1
ATOM 1479 C CA . GLU A 1 199 ? -0.051 2.628 6.179 1.00 96.88 199 GLU A CA 1
ATOM 1480 C C . GLU A 1 199 ? -0.417 2.009 4.823 1.00 96.88 199 GLU A C 1
ATOM 1482 O O . GLU A 1 199 ? 0.159 2.378 3.806 1.00 96.88 199 GLU A O 1
ATOM 1487 N N . LEU A 1 200 ? -1.541 1.286 4.744 1.00 96.75 200 LEU A N 1
ATOM 1488 C CA . LEU A 1 200 ? -2.056 0.728 3.484 1.00 96.75 200 LEU A CA 1
ATOM 1489 C C . LEU A 1 200 ? -2.257 1.749 2.353 1.00 96.75 200 LEU A C 1
ATOM 1491 O O . LEU A 1 200 ? -2.245 1.398 1.165 1.00 96.75 200 LEU A O 1
ATOM 1495 N N . ARG A 1 201 ? -2.577 3.004 2.690 1.00 97.44 201 ARG A N 1
ATOM 1496 C CA . ARG A 1 201 ? -2.736 4.069 1.690 1.00 97.44 201 ARG A CA 1
ATOM 1497 C C . ARG A 1 201 ? -1.389 4.564 1.197 1.00 97.44 201 ARG A C 1
ATOM 1499 O O . ARG A 1 201 ? -1.315 4.898 0.013 1.00 97.44 201 ARG A O 1
ATOM 1506 N N . ASP A 1 202 ? -0.407 4.644 2.081 1.00 97.12 202 ASP A N 1
ATOM 1507 C CA . ASP A 1 202 ? 0.948 5.079 1.770 1.00 97.12 202 ASP A CA 1
ATOM 1508 C C . ASP A 1 202 ? 1.658 3.988 0.947 1.00 97.12 202 ASP A C 1
ATOM 1510 O O . ASP A 1 202 ? 2.035 4.273 -0.189 1.00 97.12 202 ASP A O 1
ATOM 1514 N N . ASP A 1 203 ? 1.607 2.719 1.363 1.00 95.00 203 ASP A N 1
ATOM 1515 C CA . ASP A 1 203 ? 2.141 1.572 0.603 1.00 95.00 203 ASP A CA 1
ATOM 1516 C C . ASP A 1 203 ? 1.521 1.472 -0.801 1.00 95.00 203 ASP A C 1
ATOM 1518 O O . ASP A 1 203 ? 2.174 1.218 -1.815 1.00 95.00 203 ASP A O 1
ATOM 1522 N N . ARG A 1 204 ? 0.210 1.735 -0.914 1.00 96.75 204 ARG A N 1
ATOM 1523 C CA . ARG A 1 204 ? -0.465 1.777 -2.220 1.00 96.75 204 ARG A CA 1
ATOM 1524 C C . ARG A 1 204 ? 0.083 2.895 -3.112 1.00 96.75 204 ARG A C 1
ATOM 1526 O O . ARG A 1 204 ? 0.023 2.753 -4.335 1.00 96.75 204 ARG A O 1
ATOM 1533 N N . ARG A 1 205 ? 0.488 4.036 -2.550 1.00 97.38 205 ARG A N 1
ATOM 1534 C CA . ARG A 1 205 ? 1.077 5.140 -3.325 1.00 97.38 205 ARG A CA 1
ATOM 1535 C C . ARG A 1 205 ? 2.476 4.767 -3.789 1.00 97.38 205 ARG A C 1
ATOM 1537 O O . ARG A 1 205 ? 2.747 4.978 -4.966 1.00 97.38 205 ARG A O 1
ATOM 1544 N N . GLU A 1 206 ? 3.282 4.179 -2.912 1.00 95.38 206 GLU A N 1
ATOM 1545 C CA . GLU A 1 206 ? 4.626 3.680 -3.226 1.00 95.38 206 GLU A CA 1
ATOM 1546 C C . GLU A 1 206 ? 4.569 2.666 -4.372 1.00 95.38 206 GLU A C 1
ATOM 1548 O O . GLU A 1 206 ? 5.090 2.945 -5.448 1.00 95.38 206 GLU A O 1
ATOM 1553 N N . LEU A 1 207 ? 3.722 1.635 -4.268 1.00 94.38 207 LEU A N 1
ATOM 1554 C CA . LEU A 1 207 ? 3.546 0.643 -5.338 1.00 94.38 207 LEU A CA 1
ATOM 1555 C C . LEU A 1 207 ? 3.135 1.261 -6.693 1.00 94.38 207 LEU A C 1
ATOM 1557 O O . LEU A 1 207 ? 3.445 0.751 -7.777 1.00 94.38 207 LEU A O 1
ATOM 1561 N N . VAL A 1 208 ? 2.351 2.344 -6.666 1.00 95.69 208 VAL A N 1
ATOM 1562 C CA . VAL A 1 208 ? 1.952 3.063 -7.886 1.00 95.69 208 VAL A CA 1
ATOM 1563 C C . VAL A 1 208 ? 3.128 3.833 -8.488 1.00 95.69 208 VAL A C 1
ATOM 1565 O O . VAL A 1 208 ? 3.188 3.918 -9.720 1.00 95.69 208 VAL A O 1
ATOM 1568 N N . SER A 1 209 ? 4.017 4.381 -7.663 1.00 95.94 209 SER A N 1
ATOM 1569 C CA . SER A 1 209 ? 5.269 5.012 -8.090 1.00 95.94 209 SER A CA 1
ATOM 1570 C C . SER A 1 209 ? 6.225 3.975 -8.677 1.00 95.94 209 SER A C 1
ATOM 1572 O O . SER A 1 209 ? 6.582 4.116 -9.845 1.00 95.94 209 SER A O 1
ATOM 1574 N N . ASP A 1 210 ? 6.487 2.863 -7.986 1.00 92.19 210 ASP A N 1
ATOM 1575 C CA . ASP A 1 210 ? 7.402 1.803 -8.453 1.00 92.19 210 ASP A CA 1
ATOM 1576 C C . ASP A 1 210 ? 6.956 1.236 -9.804 1.00 92.19 210 ASP A C 1
ATOM 1578 O O . ASP A 1 210 ? 7.722 1.018 -10.743 1.00 92.19 210 ASP A O 1
ATOM 1582 N N . LYS A 1 211 ? 5.642 1.064 -9.977 1.00 94.94 211 LYS A N 1
ATOM 1583 C CA . LYS A 1 211 ? 5.072 0.627 -11.254 1.00 94.94 211 LYS A CA 1
ATOM 1584 C C . LYS A 1 211 ? 5.263 1.650 -12.379 1.00 94.94 211 LYS A C 1
ATOM 1586 O O . LYS A 1 211 ? 5.266 1.259 -13.552 1.00 94.94 211 LYS A O 1
ATOM 1591 N N . GLN A 1 212 ? 5.307 2.944 -12.069 1.00 95.44 212 GLN A N 1
ATOM 1592 C CA . GLN A 1 212 ? 5.593 3.990 -13.053 1.00 95.44 212 GLN A CA 1
ATOM 1593 C C . GLN A 1 212 ? 7.077 4.024 -13.405 1.00 95.44 212 GLN A C 1
ATOM 1595 O O . GLN A 1 212 ? 7.380 4.094 -14.597 1.00 95.44 212 GLN A O 1
ATOM 1600 N N . GLU A 1 213 ? 7.956 3.894 -12.415 1.00 93.94 213 GLU A N 1
ATOM 1601 C CA . GLU A 1 213 ? 9.407 3.780 -12.598 1.00 93.94 213 GLU A CA 1
ATOM 1602 C C . GLU A 1 213 ? 9.733 2.588 -13.499 1.00 93.94 213 GLU A C 1
ATOM 1604 O O . GLU A 1 213 ? 10.243 2.782 -14.599 1.00 93.94 213 GLU A O 1
ATOM 1609 N N . LEU A 1 214 ? 9.180 1.405 -13.209 1.00 93.31 214 LEU A N 1
ATOM 1610 C CA . LEU A 1 214 ? 9.344 0.224 -14.067 1.00 93.31 214 LEU A CA 1
ATOM 1611 C C . LEU A 1 214 ? 8.837 0.386 -15.502 1.00 93.31 214 LEU A C 1
ATOM 1613 O O . LEU A 1 214 ? 9.252 -0.332 -16.420 1.00 93.31 214 LEU A O 1
ATOM 1617 N N . ARG A 1 215 ? 7.860 1.269 -15.724 1.00 93.88 215 ARG A N 1
ATOM 1618 C CA . ARG A 1 215 ? 7.406 1.612 -17.080 1.00 93.88 215 ARG A CA 1
ATOM 1619 C C . ARG A 1 215 ? 8.366 2.580 -17.764 1.00 93.88 215 ARG A C 1
ATOM 1621 O O . ARG A 1 215 ? 8.430 2.546 -18.993 1.00 93.88 215 ARG A O 1
ATOM 1628 N N . GLY A 1 216 ? 9.023 3.457 -17.010 1.00 95.12 216 GLY A N 1
ATOM 1629 C CA . GLY A 1 216 ? 10.152 4.275 -17.452 1.00 95.12 216 GLY A CA 1
ATOM 1630 C C . GLY A 1 216 ? 11.307 3.386 -17.885 1.00 95.12 216 GLY A C 1
ATOM 1631 O O . GLY A 1 216 ? 11.566 3.304 -19.080 1.00 95.12 216 GLY A O 1
ATOM 1632 N N . ASP A 1 217 ? 11.835 2.583 -16.968 1.00 91.06 217 ASP A N 1
ATOM 1633 C CA . ASP A 1 217 ? 12.997 1.721 -17.204 1.00 91.06 217 ASP A CA 1
ATOM 1634 C C . ASP A 1 217 ? 12.775 0.763 -18.381 1.00 91.06 217 ASP A C 1
ATOM 1636 O O . ASP A 1 217 ? 13.642 0.545 -19.224 1.00 91.06 217 ASP A O 1
ATOM 1640 N N . ARG A 1 218 ? 11.554 0.227 -18.522 1.00 94.44 218 ARG A N 1
ATOM 1641 C CA . ARG A 1 218 ? 11.195 -0.595 -19.686 1.00 94.44 218 ARG A CA 1
ATOM 1642 C C . ARG A 1 218 ? 11.269 0.180 -21.008 1.00 94.44 218 ARG A C 1
ATOM 1644 O O . ARG A 1 218 ? 11.587 -0.427 -22.030 1.00 94.44 218 ARG A O 1
ATOM 1651 N N . ARG A 1 219 ? 10.850 1.448 -21.031 1.00 94.94 219 ARG A N 1
ATOM 1652 C CA . ARG A 1 219 ? 10.901 2.286 -22.239 1.00 94.94 219 ARG A CA 1
ATOM 1653 C C . ARG A 1 219 ? 12.342 2.627 -22.581 1.00 94.94 219 ARG A C 1
ATOM 1655 O O . ARG A 1 219 ? 12.709 2.448 -23.736 1.00 94.94 219 ARG A O 1
ATOM 1662 N N . ASP A 1 220 ? 13.128 3.019 -21.590 1.00 92.12 220 ASP A N 1
ATOM 1663 C CA . ASP A 1 220 ? 14.530 3.392 -21.776 1.00 92.12 220 ASP A CA 1
ATOM 1664 C C . ASP A 1 220 ? 15.330 2.197 -22.300 1.00 92.12 220 ASP A C 1
ATOM 1666 O O . ASP A 1 220 ? 15.967 2.278 -23.345 1.00 92.12 220 ASP A O 1
ATOM 1670 N N . LEU A 1 221 ? 15.131 1.019 -21.708 1.00 92.00 221 LEU A N 1
ATOM 1671 C CA . LEU A 1 221 ? 15.729 -0.221 -22.192 1.00 92.00 221 LEU A CA 1
ATOM 1672 C C . LEU A 1 221 ? 15.289 -0.604 -23.619 1.00 92.00 221 LEU A C 1
ATOM 1674 O O . LEU A 1 221 ? 16.053 -1.199 -24.382 1.00 92.00 221 LEU A O 1
ATOM 1678 N N . ALA A 1 222 ? 14.048 -0.295 -24.005 1.00 89.88 222 ALA A N 1
ATOM 1679 C CA . ALA A 1 222 ? 13.584 -0.539 -25.369 1.00 89.88 222 ALA A CA 1
ATOM 1680 C C . ALA A 1 222 ? 14.265 0.397 -26.381 1.00 89.88 222 ALA A C 1
ATOM 1682 O O . ALA A 1 222 ? 14.585 -0.056 -27.481 1.00 89.88 222 ALA A O 1
ATOM 1683 N N . ILE A 1 223 ? 14.499 1.659 -26.006 1.00 91.44 223 ILE A N 1
ATOM 1684 C CA . ILE A 1 223 ? 15.249 2.636 -26.808 1.00 91.44 223 ILE A CA 1
ATOM 1685 C C . ILE A 1 223 ? 16.705 2.180 -26.933 1.00 91.44 223 ILE A C 1
ATOM 1687 O O . ILE A 1 223 ? 17.181 1.986 -28.048 1.00 91.44 223 ILE A O 1
ATOM 1691 N N . ASP A 1 224 ? 17.360 1.857 -25.818 1.00 87.56 224 ASP A N 1
ATOM 1692 C CA . ASP A 1 224 ? 18.737 1.359 -25.809 1.00 87.56 224 ASP A CA 1
ATOM 1693 C C . ASP A 1 224 ? 18.899 0.094 -26.658 1.00 87.56 224 ASP A C 1
ATOM 1695 O O . ASP A 1 224 ? 19.868 -0.068 -27.402 1.00 87.56 224 ASP A O 1
ATOM 1699 N N . SER A 1 225 ? 17.937 -0.830 -26.581 1.00 88.12 225 SER A N 1
ATOM 1700 C CA . SER A 1 225 ? 17.945 -2.025 -27.421 1.00 88.12 225 SER A CA 1
ATOM 1701 C C . SER A 1 225 ? 17.797 -1.699 -28.908 1.00 88.12 225 SER A C 1
ATOM 1703 O O . SER A 1 225 ? 18.325 -2.453 -29.729 1.00 88.12 225 SER A O 1
ATOM 1705 N N . HIS A 1 226 ? 17.064 -0.644 -29.268 1.00 87.44 226 HIS A N 1
ATOM 1706 C CA . HIS A 1 226 ? 16.895 -0.211 -30.652 1.00 87.44 226 HIS A CA 1
ATOM 1707 C C . HIS A 1 226 ? 18.178 0.445 -31.172 1.00 87.44 226 HIS A C 1
ATOM 1709 O O . HIS A 1 226 ? 18.726 -0.013 -32.175 1.00 87.44 226 HIS A O 1
ATOM 1715 N N . ASP A 1 227 ? 18.740 1.390 -30.419 1.00 85.19 227 ASP A N 1
ATOM 1716 C CA . ASP A 1 227 ? 19.966 2.114 -30.771 1.00 85.19 227 ASP A CA 1
ATOM 1717 C C . ASP A 1 227 ? 21.161 1.165 -30.947 1.00 85.19 227 ASP A C 1
ATOM 1719 O O . ASP A 1 227 ? 21.925 1.248 -31.921 1.00 85.19 227 ASP A O 1
ATOM 1723 N N . LYS A 1 228 ? 21.300 0.189 -30.038 1.00 83.31 228 LYS A N 1
ATOM 1724 C CA . LYS A 1 228 ? 22.354 -0.836 -30.114 1.00 83.31 228 LYS A CA 1
ATOM 1725 C C . LYS A 1 228 ? 22.125 -1.832 -31.264 1.00 83.31 228 LYS A C 1
ATOM 1727 O O . LYS A 1 228 ? 23.081 -2.490 -31.688 1.00 83.31 228 LYS A O 1
ATOM 1732 N N . ALA A 1 229 ? 20.901 -1.960 -31.786 1.00 81.75 229 ALA A N 1
ATOM 1733 C CA . ALA A 1 229 ? 20.582 -2.801 -32.944 1.00 81.75 229 ALA A CA 1
ATOM 1734 C C . ALA A 1 229 ? 20.771 -2.075 -34.289 1.00 81.75 229 ALA A C 1
ATOM 1736 O O . ALA A 1 229 ? 21.260 -2.698 -35.239 1.00 81.75 229 ALA A O 1
ATOM 1737 N N . ASP A 1 230 ? 20.454 -0.783 -34.361 1.00 81.56 230 ASP A N 1
ATOM 1738 C CA . ASP A 1 230 ? 20.566 0.017 -35.585 1.00 81.56 230 ASP A CA 1
ATOM 1739 C C . ASP A 1 230 ? 22.009 0.440 -35.873 1.00 81.56 230 ASP A C 1
ATOM 1741 O O . ASP A 1 230 ? 22.477 0.278 -36.998 1.00 81.56 230 ASP A O 1
ATOM 1745 N N . SER A 1 231 ? 22.790 0.789 -34.846 1.00 79.00 231 SER A N 1
ATOM 1746 C CA . SER A 1 231 ? 24.216 1.133 -34.990 1.00 79.00 231 SER A CA 1
ATOM 1747 C C . SER A 1 231 ? 25.036 0.128 -35.838 1.00 79.00 231 SER A C 1
ATOM 1749 O O . SER A 1 231 ? 25.756 0.528 -36.759 1.00 79.00 231 SER A O 1
ATOM 1751 N N . PRO A 1 232 ? 24.974 -1.201 -35.596 1.00 78.94 232 PRO A N 1
ATOM 1752 C CA . PRO A 1 232 ? 25.654 -2.176 -36.446 1.00 78.94 232 PRO A CA 1
ATOM 1753 C C . PRO A 1 232 ? 24.958 -2.425 -37.791 1.00 78.94 232 PRO A C 1
ATOM 1755 O O . PRO A 1 232 ? 25.608 -2.969 -38.688 1.00 78.94 232 PRO A O 1
ATOM 1758 N N . ARG A 1 233 ? 23.668 -2.108 -37.941 1.00 80.44 233 ARG A N 1
ATOM 1759 C CA . ARG A 1 233 ? 22.936 -2.220 -39.209 1.00 80.44 233 ARG A CA 1
ATOM 1760 C C . ARG A 1 233 ? 23.354 -1.107 -40.165 1.00 80.44 233 ARG A C 1
ATOM 1762 O O . ARG A 1 233 ? 23.718 -1.420 -41.297 1.00 80.44 233 ARG A O 1
ATOM 1769 N N . ASP A 1 234 ? 23.424 0.123 -39.678 1.00 80.88 234 ASP A N 1
ATOM 1770 C CA . ASP A 1 234 ? 23.861 1.298 -40.434 1.00 80.88 234 ASP A CA 1
ATOM 1771 C C . ASP A 1 234 ? 25.316 1.141 -40.863 1.00 80.88 234 ASP A C 1
ATOM 1773 O O . ASP A 1 234 ? 25.634 1.189 -42.048 1.00 80.88 234 ASP A O 1
ATOM 1777 N N . ALA A 1 235 ? 26.192 0.741 -39.934 1.00 80.25 235 ALA A N 1
ATOM 1778 C CA . ALA A 1 235 ? 27.590 0.460 -40.254 1.00 80.25 235 ALA A CA 1
ATOM 1779 C C . ALA A 1 235 ? 27.772 -0.670 -41.291 1.00 80.25 235 ALA A C 1
ATOM 1781 O O . ALA A 1 235 ? 28.797 -0.727 -41.975 1.00 80.25 235 ALA A O 1
ATOM 1782 N N . ARG A 1 236 ? 26.821 -1.611 -41.389 1.00 81.56 236 ARG A N 1
ATOM 1783 C CA . ARG A 1 236 ? 26.813 -2.643 -42.441 1.00 81.56 236 ARG A CA 1
ATOM 1784 C C . ARG A 1 236 ? 26.284 -2.102 -43.764 1.00 81.56 236 ARG A C 1
ATOM 1786 O O . ARG A 1 236 ? 26.771 -2.569 -44.789 1.00 81.56 236 ARG A O 1
ATOM 1793 N N . SER A 1 237 ? 25.318 -1.185 -43.740 1.00 85.81 237 SER A N 1
ATOM 1794 C CA . SER A 1 237 ? 24.819 -0.498 -44.935 1.00 85.81 237 SER A CA 1
ATOM 1795 C C . SER A 1 237 ? 25.930 0.336 -45.560 1.00 85.81 237 SER A C 1
ATOM 1797 O O . SER A 1 237 ? 26.341 0.034 -46.672 1.00 85.81 237 SER A O 1
ATOM 1799 N N . ASP A 1 238 ? 26.560 1.220 -44.781 1.00 88.12 238 ASP A N 1
ATOM 1800 C CA . ASP A 1 238 ? 27.686 2.049 -45.232 1.00 88.12 238 ASP A CA 1
ATOM 1801 C C . ASP A 1 238 ? 28.830 1.213 -45.821 1.00 88.12 238 ASP A C 1
ATOM 1803 O O . ASP A 1 238 ? 29.513 1.608 -46.766 1.00 88.12 238 ASP A O 1
ATOM 1807 N N . ALA A 1 239 ? 29.094 0.043 -45.230 1.00 88.94 239 ALA A N 1
ATOM 1808 C CA . ALA A 1 239 ? 30.127 -0.858 -45.719 1.00 88.94 239 ALA A CA 1
ATOM 1809 C C . ALA A 1 239 ? 29.759 -1.501 -47.065 1.00 88.94 239 ALA A C 1
ATOM 1811 O O . ALA A 1 239 ? 30.667 -1.783 -47.843 1.00 88.94 239 ALA A O 1
ATOM 1812 N N . ARG A 1 240 ? 28.472 -1.755 -47.329 1.00 90.50 240 ARG A N 1
ATOM 1813 C CA . ARG A 1 240 ? 27.989 -2.255 -48.626 1.00 90.50 240 ARG A CA 1
ATOM 1814 C C . ARG A 1 240 ? 28.049 -1.162 -49.679 1.00 90.50 240 ARG A C 1
ATOM 1816 O O . ARG A 1 240 ? 28.642 -1.408 -50.720 1.00 90.50 240 ARG A O 1
ATOM 1823 N N . ASP A 1 241 ? 27.578 0.036 -49.351 1.00 92.38 241 ASP A N 1
ATOM 1824 C CA . ASP A 1 241 ? 27.579 1.177 -50.271 1.00 92.38 241 ASP A CA 1
ATOM 1825 C C . ASP A 1 241 ? 29.004 1.479 -50.758 1.00 92.38 241 ASP A C 1
ATOM 1827 O O . ASP A 1 241 ? 29.259 1.582 -51.952 1.00 92.38 241 ASP A O 1
ATOM 1831 N N . ARG A 1 242 ? 29.993 1.453 -49.854 1.00 92.44 242 ARG A N 1
ATOM 1832 C CA . ARG A 1 242 ? 31.413 1.597 -50.230 1.00 92.44 242 ARG A CA 1
ATOM 1833 C C . ARG A 1 242 ? 31.938 0.481 -51.133 1.00 92.44 242 ARG A C 1
ATOM 1835 O O . ARG A 1 242 ? 32.882 0.709 -51.887 1.00 92.44 242 ARG A O 1
ATOM 1842 N N . VAL A 1 243 ? 31.426 -0.742 -50.987 1.00 93.94 243 VAL A N 1
ATOM 1843 C CA . VAL A 1 243 ? 31.819 -1.878 -51.834 1.00 93.94 243 VAL A CA 1
ATOM 1844 C C . VAL A 1 243 ? 31.222 -1.724 -53.225 1.00 93.94 243 VAL A C 1
ATOM 1846 O O . VAL A 1 243 ? 31.924 -1.996 -54.197 1.00 93.94 243 VAL A O 1
ATOM 1849 N N . ASP A 1 244 ? 29.974 -1.279 -53.320 1.00 92.31 244 ASP A N 1
ATOM 1850 C CA . ASP A 1 244 ? 29.308 -1.047 -54.597 1.00 92.31 244 ASP A CA 1
ATOM 1851 C C . ASP A 1 244 ? 29.942 0.153 -55.327 1.00 92.31 244 ASP A C 1
ATOM 1853 O O . ASP A 1 244 ? 30.394 -0.018 -56.457 1.00 92.31 244 ASP A O 1
ATOM 1857 N N . ASP A 1 245 ? 30.215 1.267 -54.637 1.00 94.50 245 ASP A N 1
ATOM 1858 C CA . ASP A 1 245 ? 30.997 2.393 -55.182 1.00 94.50 245 ASP A CA 1
ATOM 1859 C C . ASP A 1 245 ? 32.367 1.958 -55.734 1.00 94.50 245 ASP A C 1
ATOM 1861 O O . ASP A 1 245 ? 32.873 2.489 -56.725 1.00 94.50 245 ASP A O 1
ATOM 1865 N N . ALA A 1 246 ? 33.037 1.027 -55.046 1.00 92.75 246 ALA A N 1
ATOM 1866 C CA . ALA A 1 246 ? 34.339 0.522 -55.471 1.00 92.75 246 ALA A CA 1
ATOM 1867 C C . ALA A 1 246 ? 34.233 -0.392 -56.700 1.00 92.75 246 ALA A C 1
ATOM 1869 O O . ALA A 1 246 ? 35.172 -0.437 -57.499 1.00 92.75 246 ALA A O 1
ATOM 1870 N N . ARG A 1 247 ? 33.121 -1.123 -56.850 1.00 94.00 247 ARG A N 1
ATOM 1871 C CA . ARG A 1 247 ? 32.839 -1.936 -58.039 1.00 94.00 247 ARG A CA 1
ATOM 1872 C C . ARG A 1 247 ? 32.571 -1.050 -59.241 1.00 94.00 247 ARG A C 1
ATOM 1874 O O . ARG A 1 247 ? 33.250 -1.247 -60.243 1.00 94.00 247 ARG A O 1
ATOM 1881 N N . ASP A 1 248 ? 31.713 -0.045 -59.092 1.00 94.62 248 ASP A N 1
ATOM 1882 C CA . ASP A 1 248 ? 31.368 0.893 -60.163 1.00 94.62 248 ASP A CA 1
ATOM 1883 C C . ASP A 1 248 ? 32.622 1.589 -60.701 1.00 94.62 248 ASP A C 1
ATOM 1885 O O . ASP A 1 248 ? 32.914 1.529 -61.892 1.00 94.62 248 ASP A O 1
ATOM 1889 N N . ARG A 1 249 ? 33.485 2.104 -59.812 1.00 94.00 249 ARG A N 1
ATOM 1890 C CA . ARG A 1 249 ? 34.781 2.681 -60.221 1.00 94.00 249 ARG A CA 1
ATOM 1891 C C . ARG A 1 249 ? 35.683 1.690 -60.956 1.00 94.00 249 ARG A C 1
ATOM 1893 O O . ARG A 1 249 ? 36.468 2.085 -61.818 1.00 94.00 249 ARG A O 1
ATOM 1900 N N . ALA A 1 250 ? 35.652 0.416 -60.571 1.00 92.94 250 ALA A N 1
ATOM 1901 C CA . ALA A 1 250 ? 36.453 -0.612 -61.222 1.00 92.94 250 ALA A CA 1
ATOM 1902 C C . ALA A 1 250 ? 35.887 -0.991 -62.598 1.00 92.94 250 ALA A C 1
ATOM 1904 O O . ALA A 1 250 ? 36.672 -1.340 -63.480 1.00 92.94 250 ALA A O 1
ATOM 1905 N N . ASP A 1 251 ? 34.567 -0.946 -62.779 1.00 93.88 251 ASP A N 1
ATOM 1906 C CA . ASP A 1 251 ? 33.902 -1.084 -64.076 1.00 93.88 251 ASP A CA 1
ATOM 1907 C C . ASP A 1 251 ? 34.221 0.104 -64.989 1.00 93.88 251 ASP A C 1
ATOM 1909 O O . ASP A 1 251 ? 34.759 -0.113 -66.075 1.00 93.88 251 ASP A O 1
ATOM 1913 N N . ASP A 1 252 ? 34.079 1.339 -64.502 1.00 95.19 252 ASP A N 1
ATOM 1914 C CA . ASP A 1 252 ? 34.447 2.552 -65.244 1.00 95.19 252 ASP A CA 1
ATOM 1915 C C . ASP A 1 252 ? 35.907 2.505 -65.723 1.00 95.19 252 ASP A C 1
ATOM 1917 O O . ASP A 1 252 ? 36.224 2.812 -66.873 1.00 95.19 252 ASP A O 1
ATOM 1921 N N . ALA A 1 253 ? 36.828 2.074 -64.855 1.00 92.88 253 ALA A N 1
ATOM 1922 C CA . ALA A 1 253 ? 38.238 1.931 -65.210 1.00 92.88 253 ALA A CA 1
ATOM 1923 C C . ALA A 1 253 ? 38.475 0.845 -66.277 1.00 92.88 253 ALA A C 1
ATOM 1925 O O . ALA A 1 253 ? 39.352 1.001 -67.136 1.00 92.88 253 ALA A O 1
ATOM 1926 N N . ARG A 1 254 ? 37.713 -0.259 -66.239 1.00 92.75 254 ARG A N 1
ATOM 1927 C CA . ARG A 1 254 ? 37.772 -1.314 -67.264 1.00 92.75 254 ARG A CA 1
ATOM 1928 C C . ARG A 1 254 ? 37.282 -0.796 -68.609 1.00 92.75 254 ARG A C 1
ATOM 1930 O O . ARG A 1 254 ? 37.918 -1.101 -69.619 1.00 92.75 254 ARG A O 1
ATOM 1937 N N . ASP A 1 255 ? 36.204 -0.026 -68.620 1.00 93.12 255 ASP A N 1
ATOM 1938 C CA . ASP A 1 255 ? 35.630 0.537 -69.840 1.00 93.12 255 ASP A CA 1
ATOM 1939 C C . ASP A 1 255 ? 36.562 1.582 -70.451 1.00 93.12 255 ASP A C 1
ATOM 1941 O O . ASP A 1 255 ? 36.948 1.445 -71.611 1.00 93.12 255 ASP A O 1
ATOM 1945 N N . GLN A 1 256 ? 37.107 2.498 -69.645 1.00 92.50 256 GLN A N 1
ATOM 1946 C CA . GLN A 1 256 ? 38.135 3.439 -70.104 1.00 92.50 256 GLN A CA 1
ATOM 1947 C C . GLN A 1 256 ? 39.364 2.737 -70.696 1.00 92.50 256 GLN A C 1
ATOM 1949 O O . GLN A 1 256 ? 39.944 3.200 -71.678 1.00 92.50 256 GLN A O 1
ATOM 1954 N N . HIS A 1 257 ? 39.801 1.623 -70.100 1.00 90.81 257 HIS A N 1
ATOM 1955 C CA . HIS A 1 257 ? 40.909 0.840 -70.644 1.00 90.81 257 HIS A CA 1
ATOM 1956 C C . HIS A 1 257 ? 40.540 0.187 -71.986 1.00 90.81 257 HIS A C 1
ATOM 1958 O O . HIS A 1 257 ? 41.375 0.118 -72.891 1.00 90.81 257 HIS A O 1
ATOM 1964 N N . ARG A 1 258 ? 39.305 -0.308 -72.136 1.00 90.81 258 ARG A N 1
ATOM 1965 C CA . ARG A 1 258 ? 38.811 -0.874 -73.402 1.00 90.81 258 ARG A CA 1
ATOM 1966 C C . ARG A 1 258 ? 38.727 0.188 -74.493 1.00 90.81 258 ARG A C 1
ATOM 1968 O O . ARG A 1 258 ? 39.152 -0.097 -75.609 1.00 90.81 258 ARG A O 1
ATOM 1975 N N . ASP A 1 259 ? 38.242 1.378 -74.165 1.00 91.38 259 ASP A N 1
ATOM 1976 C CA . ASP A 1 259 ? 38.099 2.485 -75.111 1.00 91.38 259 ASP A CA 1
ATOM 1977 C C . ASP A 1 259 ? 39.458 2.988 -75.594 1.00 91.38 259 ASP A C 1
ATOM 1979 O O . ASP A 1 259 ? 39.668 3.115 -76.797 1.00 91.38 259 ASP A O 1
ATOM 1983 N N . LYS A 1 260 ? 40.427 3.155 -74.683 1.00 89.50 260 LYS A N 1
ATOM 1984 C CA . LYS A 1 260 ? 41.815 3.488 -75.050 1.00 89.50 260 LYS A CA 1
ATOM 1985 C C . LYS A 1 260 ? 42.414 2.453 -75.998 1.00 89.50 260 LYS A C 1
ATOM 1987 O O . LYS A 1 260 ? 42.937 2.807 -77.044 1.00 89.50 260 LYS A O 1
ATOM 1992 N N . LYS A 1 261 ? 42.253 1.164 -75.686 1.00 88.56 261 LYS A N 1
ATOM 1993 C CA . LYS A 1 261 ? 42.761 0.081 -76.538 1.00 88.56 261 LYS A CA 1
ATOM 1994 C C . LYS A 1 261 ? 42.111 0.054 -77.929 1.00 88.56 261 LYS A C 1
ATOM 1996 O O . LYS A 1 261 ? 42.746 -0.405 -78.871 1.00 88.56 261 LYS A O 1
ATOM 2001 N N . ARG A 1 262 ? 40.848 0.480 -78.054 1.00 84.19 262 ARG A N 1
ATOM 2002 C CA . ARG A 1 262 ? 40.172 0.630 -79.354 1.00 84.19 262 ARG A CA 1
ATOM 2003 C C . ARG A 1 262 ? 40.718 1.827 -80.125 1.00 84.19 262 ARG A C 1
ATOM 2005 O O . ARG A 1 262 ? 41.007 1.669 -81.300 1.00 84.19 262 ARG A O 1
ATOM 2012 N N . ALA A 1 263 ? 40.897 2.966 -79.459 1.00 82.56 263 ALA A N 1
ATOM 2013 C CA . ALA A 1 263 ? 41.456 4.168 -80.072 1.00 82.56 263 ALA A CA 1
ATOM 2014 C C . ALA A 1 263 ? 42.891 3.955 -80.583 1.00 82.56 263 ALA A C 1
ATOM 2016 O O . ALA A 1 263 ? 43.235 4.456 -81.641 1.00 82.56 263 ALA A O 1
ATOM 2017 N N . ASP A 1 264 ? 43.704 3.166 -79.876 1.00 82.81 264 ASP A N 1
ATOM 2018 C CA . ASP A 1 264 ? 45.067 2.827 -80.309 1.00 82.81 264 ASP A CA 1
ATOM 2019 C C . ASP A 1 264 ? 45.111 1.819 -81.484 1.00 82.81 264 ASP A C 1
ATOM 2021 O O . ASP A 1 264 ? 46.188 1.528 -82.005 1.00 82.81 264 ASP A O 1
ATOM 2025 N N . ALA A 1 265 ? 43.972 1.223 -81.859 1.00 75.06 265 ALA A N 1
ATOM 2026 C CA . ALA A 1 265 ? 43.871 0.209 -82.912 1.00 75.06 265 ALA A CA 1
ATOM 2027 C C . ALA A 1 265 ? 43.311 0.744 -84.248 1.00 75.06 265 ALA A C 1
ATOM 2029 O O . ALA A 1 265 ? 43.276 -0.021 -85.215 1.00 75.06 265 ALA A O 1
ATOM 2030 N N . GLU A 1 266 ? 42.875 2.007 -84.293 1.00 64.69 266 GLU A N 1
ATOM 2031 C CA . GLU A 1 266 ? 42.447 2.745 -85.497 1.00 64.69 266 GLU A CA 1
ATOM 2032 C C . GLU A 1 266 ? 43.573 3.644 -86.027 1.00 64.69 266 GLU A C 1
ATOM 2034 O O . GLU A 1 266 ? 43.700 3.736 -87.270 1.00 64.69 266 GLU A O 1
#